Protein AF-A0A5C4MH52-F1 (afdb_monomer_lite)

pLDDT: mean 81.15, std 21.96, range [36.75, 98.75]

InterPro domains:
  IPR002321 Cytochrome c, class II [PF01322] (48-166)
  IPR002321 Cytochrome c, class II [PS51009] (46-168)
  IPR010980 Cytochrome c/b562 [SSF47175] (44-166)

Organism: NCBI:txid2585369

Foldseek 3Di:
DDDDDDDDDDDDDDDDDDDDDDDDDDDDDDPPPPPPDDPDCPDLLVLQVLLVVLVVLLVVLLVLLQVALVPDDPVSVVVNLVSLVSNLVSLVCNLVSDDPQNDPPSDPPHDDQWDPCCVVVVVVLVVLSVVLSVLSVLLSVQPGSVSNNVSSVVSVVSVQVNCVRTGNDRPCVVVPPDDDDDPDPPDDDDDDD

Radius of gyration: 27.9 Å; chains: 1; bounding box: 81×54×73 Å

Sequence (193 aa):
MPLRSAICKVILVLGLGSGAGLVAQELAPTISIAPKRTADPTGPEAYVDTRQSLMAAMQELGVRIDLEAQTADEATFVRLVEDAEVIAALMRSVPLLFPEGTGPHQLPGVTTHASPAIWEERDRFEVISANALAAAETLMLAPDRAALFARFEELETICTACHTEFLEYDPFEGMAGAGPLDEALFEFGGSAD

Structure (mmCIF, N/CA/C/O backbone):
data_AF-A0A5C4MH52-F1
#
_entry.id   AF-A0A5C4MH52-F1
#
loop_
_atom_site.group_PDB
_atom_site.id
_atom_site.type_symbol
_atom_site.label_atom_id
_atom_site.label_alt_id
_atom_site.label_comp_id
_atom_site.label_asym_id
_atom_site.label_entity_id
_atom_site.label_seq_id
_atom_site.pdbx_PDB_ins_code
_atom_site.Cartn_x
_atom_site.Cartn_y
_atom_site.Cartn_z
_atom_site.occupancy
_atom_site.B_iso_or_equiv
_atom_site.auth_seq_id
_atom_site.auth_comp_id
_atom_site.auth_asym_id
_atom_site.auth_atom_id
_atom_site.pdbx_PDB_model_num
ATOM 1 N N . MET A 1 1 ? 48.561 -20.319 -5.181 1.00 42.50 1 MET A N 1
ATOM 2 C CA . MET A 1 1 ? 49.294 -19.481 -4.204 1.00 42.50 1 MET A CA 1
ATOM 3 C C . MET A 1 1 ? 48.548 -19.541 -2.875 1.00 42.50 1 MET A C 1
ATOM 5 O O . MET A 1 1 ? 47.349 -19.295 -2.895 1.00 42.50 1 MET A O 1
ATOM 9 N N . PRO A 1 2 ? 49.185 -19.962 -1.768 1.00 54.38 2 PRO A N 1
ATOM 10 C CA . PRO A 1 2 ? 48.513 -20.179 -0.490 1.00 54.38 2 PRO A CA 1
ATOM 11 C C . PRO A 1 2 ? 48.490 -18.927 0.404 1.00 54.38 2 PRO A C 1
ATOM 13 O O . PRO A 1 2 ? 49.431 -18.142 0.387 1.00 54.38 2 PRO A O 1
ATOM 16 N N . LEU A 1 3 ? 47.413 -18.839 1.197 1.00 43.78 3 LEU A N 1
ATOM 17 C CA . LEU A 1 3 ? 47.268 -18.293 2.557 1.00 43.78 3 LEU A CA 1
ATOM 18 C C . LEU A 1 3 ? 48.076 -17.048 2.971 1.00 43.78 3 LEU A C 1
ATOM 20 O O . LEU A 1 3 ? 49.301 -17.098 3.026 1.00 43.78 3 LEU A O 1
ATOM 24 N N . ARG A 1 4 ? 47.377 -16.064 3.563 1.00 49.38 4 ARG A N 1
ATOM 25 C CA . ARG A 1 4 ? 47.680 -15.599 4.935 1.00 49.38 4 ARG A CA 1
ATOM 26 C C . ARG A 1 4 ? 46.573 -14.726 5.535 1.00 49.38 4 ARG A C 1
ATOM 28 O O . ARG A 1 4 ? 46.327 -13.605 5.115 1.00 49.38 4 ARG A O 1
ATOM 35 N N . SER A 1 5 ? 45.954 -15.312 6.556 1.00 50.12 5 SER A N 1
ATOM 36 C CA . SER A 1 5 ? 45.146 -14.696 7.606 1.00 50.12 5 SER A CA 1
ATOM 37 C C . SER A 1 5 ? 45.977 -13.688 8.411 1.00 50.12 5 SER A C 1
ATOM 39 O O . SER A 1 5 ? 47.137 -13.966 8.722 1.00 50.12 5 SER A O 1
ATOM 41 N N . ALA A 1 6 ? 45.388 -12.546 8.771 1.00 56.78 6 ALA A N 1
ATOM 42 C CA . ALA A 1 6 ? 45.966 -11.593 9.713 1.00 56.78 6 ALA A CA 1
ATOM 43 C C . ALA A 1 6 ? 44.917 -11.202 10.763 1.00 56.78 6 ALA A C 1
ATOM 45 O O . ALA A 1 6 ? 44.051 -10.359 10.552 1.00 56.78 6 ALA A O 1
ATOM 46 N N . ILE A 1 7 ? 45.028 -11.874 11.905 1.00 53.66 7 ILE A N 1
ATOM 47 C CA . ILE A 1 7 ? 44.373 -11.587 13.178 1.00 53.66 7 ILE A CA 1
ATOM 48 C C . ILE A 1 7 ? 44.968 -10.282 13.724 1.00 53.66 7 ILE A C 1
ATOM 50 O O . ILE A 1 7 ? 46.165 -10.234 14.016 1.00 53.66 7 ILE A O 1
ATOM 54 N N . CYS A 1 8 ? 44.155 -9.235 13.880 1.00 47.97 8 CYS A N 1
ATOM 55 C CA . CYS A 1 8 ? 44.574 -8.003 14.547 1.00 47.97 8 CYS A CA 1
ATOM 56 C C . CYS A 1 8 ? 44.130 -8.030 16.016 1.00 47.97 8 CYS A C 1
ATOM 58 O O . CYS A 1 8 ? 42.962 -8.248 16.334 1.00 47.97 8 CYS A O 1
ATOM 60 N N . LYS A 1 9 ? 45.116 -7.888 16.901 1.00 53.09 9 LYS A N 1
ATOM 61 C CA . LYS A 1 9 ? 45.031 -8.057 18.352 1.00 53.09 9 LYS A CA 1
ATOM 62 C C . LYS A 1 9 ? 44.291 -6.894 19.013 1.00 53.09 9 LYS A C 1
ATOM 64 O O . LYS A 1 9 ? 44.623 -5.735 18.793 1.00 53.09 9 LYS A O 1
ATOM 69 N N . VAL A 1 10 ? 43.371 -7.245 19.906 1.00 47.38 10 VAL A N 1
ATOM 70 C CA . VAL A 1 10 ? 42.794 -6.369 20.931 1.00 47.38 10 VAL A CA 1
ATOM 71 C C . VAL A 1 10 ? 43.898 -5.983 21.920 1.00 47.38 10 VAL A C 1
ATOM 73 O O . VAL A 1 10 ? 44.517 -6.857 22.527 1.00 47.38 10 VAL A O 1
ATOM 76 N N . ILE A 1 11 ? 44.151 -4.683 22.080 1.00 59.22 11 ILE A N 1
ATOM 77 C CA . ILE A 1 11 ? 45.011 -4.139 23.136 1.00 59.22 11 ILE A CA 1
ATOM 78 C C . ILE A 1 11 ? 44.098 -3.520 24.196 1.00 59.22 11 ILE A C 1
ATOM 80 O O . ILE A 1 11 ? 43.483 -2.480 23.978 1.00 59.22 11 ILE A O 1
ATOM 84 N N . LEU A 1 12 ? 44.016 -4.194 25.341 1.00 46.94 12 LEU A N 1
ATOM 85 C CA . LEU A 1 12 ? 43.402 -3.714 26.574 1.00 46.94 12 LEU A CA 1
ATOM 86 C C . LEU A 1 12 ? 44.464 -2.923 27.358 1.00 46.94 12 LEU A C 1
ATOM 88 O O . LEU A 1 12 ? 45.461 -3.503 27.787 1.00 46.94 12 LEU A O 1
ATOM 92 N N . VAL A 1 13 ? 44.261 -1.618 27.553 1.00 57.47 13 VAL A N 1
ATOM 93 C CA . VAL A 1 13 ? 45.082 -0.792 28.455 1.00 57.47 13 VAL A CA 1
ATOM 94 C C . VAL A 1 13 ? 44.292 -0.554 29.739 1.00 57.47 13 VAL A C 1
ATOM 96 O O . VAL A 1 13 ? 43.302 0.170 29.745 1.00 57.47 13 VAL A O 1
ATOM 99 N N . LEU A 1 14 ? 44.738 -1.182 30.828 1.00 53.69 14 LEU A N 1
ATOM 100 C CA . LEU A 1 14 ? 44.289 -0.903 32.191 1.00 53.69 14 LEU A CA 1
ATOM 101 C C . LEU A 1 14 ? 45.143 0.235 32.763 1.00 53.69 14 LEU A C 1
ATOM 103 O O . LEU A 1 14 ? 46.335 0.055 33.004 1.00 53.69 14 LEU A O 1
ATOM 107 N N . GLY A 1 15 ? 44.534 1.401 32.978 1.00 47.66 15 GLY A N 1
ATOM 108 C CA . GLY A 1 15 ? 45.130 2.517 33.711 1.00 47.66 15 GLY A CA 1
ATOM 109 C C . GLY A 1 15 ? 44.557 2.603 35.123 1.00 47.66 15 GLY A C 1
ATOM 110 O O . GLY A 1 15 ? 43.389 2.942 35.290 1.00 47.66 15 GLY A O 1
ATOM 111 N N . LEU A 1 16 ? 45.382 2.305 36.132 1.00 55.75 16 LEU A N 1
ATOM 112 C CA . LEU A 1 16 ? 45.127 2.648 37.532 1.00 55.75 16 LEU A CA 1
ATOM 113 C C . LEU A 1 16 ? 45.555 4.102 37.774 1.00 55.75 16 LEU A C 1
ATOM 115 O O . LEU A 1 16 ? 46.710 4.450 37.538 1.00 55.75 16 LEU A O 1
ATOM 119 N N . GLY A 1 17 ? 44.648 4.924 38.298 1.00 47.97 17 GLY A N 1
ATOM 120 C CA . GLY A 1 17 ? 44.936 6.285 38.745 1.00 47.97 17 GLY A CA 1
ATOM 121 C C . GLY A 1 17 ? 44.207 6.592 40.048 1.00 47.97 17 GLY A C 1
ATOM 122 O O . GLY A 1 17 ? 43.010 6.858 40.044 1.00 47.97 17 GLY A O 1
ATOM 123 N N . SER A 1 18 ? 44.944 6.539 41.159 1.00 57.06 18 SER A N 1
ATOM 124 C CA . SER A 1 18 ? 44.522 7.009 42.480 1.00 57.06 18 SER A CA 1
ATOM 125 C C . SER A 1 18 ? 44.500 8.536 42.522 1.00 57.06 18 SER A C 1
ATOM 127 O O . SER A 1 18 ? 45.524 9.173 42.287 1.00 57.06 18 SER A O 1
ATOM 129 N N . GLY A 1 19 ? 43.364 9.120 42.898 1.00 55.41 19 GLY A N 1
ATOM 130 C CA . GLY A 1 19 ? 43.233 10.547 43.183 1.00 55.41 19 GLY A CA 1
ATOM 131 C C . GLY A 1 19 ? 42.180 10.778 44.258 1.00 55.41 19 GLY A C 1
ATOM 132 O O . GLY A 1 19 ? 40.986 10.708 43.987 1.00 55.41 19 GLY A O 1
ATOM 133 N N . ALA A 1 20 ? 42.628 11.025 45.489 1.00 53.44 20 ALA A N 1
ATOM 134 C CA . ALA A 1 20 ? 41.785 11.478 46.585 1.00 53.44 20 ALA A CA 1
ATOM 135 C C . ALA A 1 20 ? 41.570 12.993 46.456 1.00 53.44 20 ALA A C 1
ATOM 137 O O . ALA A 1 20 ? 42.514 13.769 46.588 1.00 53.44 20 ALA A O 1
ATOM 138 N N . GLY A 1 21 ? 40.328 13.404 46.211 1.00 48.84 21 GLY A N 1
ATOM 139 C CA . GLY A 1 21 ? 39.888 14.793 46.287 1.00 48.84 21 GLY A CA 1
ATOM 140 C C . GLY A 1 21 ? 38.530 14.844 46.972 1.00 48.84 21 GLY A C 1
ATOM 141 O O . GLY A 1 21 ? 37.532 14.430 46.390 1.00 48.84 21 GLY A O 1
ATOM 142 N N . LEU A 1 22 ? 38.497 15.314 48.222 1.00 50.59 22 LEU A N 1
ATOM 143 C CA . LEU A 1 22 ? 37.255 15.691 48.892 1.00 50.59 22 LEU A CA 1
ATOM 144 C C . LEU A 1 22 ? 36.724 16.957 48.216 1.00 50.59 22 LEU A C 1
ATOM 146 O O . LEU A 1 22 ? 37.328 18.021 48.340 1.00 50.59 22 LEU A O 1
ATOM 150 N N . VAL A 1 23 ? 35.585 16.843 47.539 1.00 60.72 23 VAL A N 1
ATOM 151 C CA . VAL A 1 23 ? 34.790 17.990 47.096 1.00 60.72 23 VAL A CA 1
ATOM 152 C C . VAL A 1 23 ? 33.501 17.973 47.906 1.00 60.72 23 VAL A C 1
ATOM 154 O O . VAL A 1 23 ? 32.777 16.977 47.911 1.00 60.72 23 VAL A O 1
ATOM 157 N N . ALA A 1 24 ? 33.254 19.053 48.644 1.00 54.88 24 ALA A N 1
ATOM 158 C CA . ALA A 1 24 ? 32.011 19.266 49.367 1.00 54.88 24 ALA A CA 1
ATOM 159 C C . ALA A 1 24 ? 30.851 19.330 48.362 1.00 54.88 24 ALA A C 1
ATOM 161 O O . ALA A 1 24 ? 30.861 20.140 47.438 1.00 54.88 24 ALA A O 1
ATOM 162 N N . GLN A 1 25 ? 29.883 18.435 48.529 1.00 53.03 25 GLN A N 1
ATOM 163 C CA . GLN A 1 25 ? 28.707 18.326 47.679 1.00 53.03 25 GLN A CA 1
ATOM 164 C C . GLN A 1 25 ? 27.621 19.253 48.237 1.00 53.03 25 GLN A C 1
ATOM 166 O O . GLN A 1 25 ? 27.015 18.956 49.265 1.00 53.03 25 GLN A O 1
ATOM 171 N N . GLU A 1 26 ? 27.403 20.398 47.586 1.00 56.06 26 GLU A N 1
ATOM 172 C CA . GLU A 1 26 ? 26.180 21.177 47.781 1.00 56.06 26 GLU A CA 1
ATOM 173 C C . GLU A 1 26 ? 24.984 20.355 47.285 1.00 56.06 26 GLU A C 1
ATOM 175 O O . GLU A 1 26 ? 24.942 19.905 46.138 1.00 56.06 26 GLU A O 1
ATOM 180 N N . LEU A 1 27 ? 24.008 20.145 48.168 1.00 59.25 27 LEU A N 1
ATOM 181 C CA . LEU A 1 27 ? 22.739 19.496 47.857 1.00 59.25 27 LEU A CA 1
ATOM 182 C C . LEU A 1 27 ? 21.867 20.468 47.052 1.00 59.25 27 LEU A C 1
ATOM 184 O O . LEU A 1 27 ? 21.060 21.209 47.613 1.00 59.25 27 LEU A O 1
ATOM 188 N N . ALA A 1 28 ? 22.035 20.473 45.731 1.00 61.66 28 ALA A N 1
ATOM 189 C CA . ALA A 1 28 ? 21.077 21.111 44.839 1.00 61.66 28 ALA A CA 1
ATOM 190 C C . ALA A 1 28 ? 19.716 20.383 44.927 1.00 61.66 28 ALA A C 1
ATOM 192 O O . ALA A 1 28 ? 19.687 19.151 45.020 1.00 61.66 28 ALA A O 1
ATOM 193 N N . PRO A 1 29 ? 18.581 21.104 44.889 1.00 57.84 29 PRO A N 1
ATOM 194 C CA . PRO A 1 29 ? 17.264 20.484 44.866 1.00 57.84 29 PRO A CA 1
ATOM 195 C C . PRO A 1 29 ? 17.101 19.658 43.588 1.00 57.84 29 PRO A C 1
ATOM 197 O O . PRO A 1 29 ? 17.241 20.167 42.475 1.00 57.84 29 PRO A O 1
ATOM 200 N N . THR A 1 30 ? 16.786 18.374 43.746 1.00 61.25 30 THR A N 1
ATOM 201 C CA . THR A 1 30 ? 16.479 17.474 42.635 1.00 61.25 30 THR A CA 1
ATOM 202 C C . THR A 1 30 ? 15.188 17.936 41.963 1.00 61.25 30 THR A C 1
ATOM 204 O O . THR A 1 30 ? 14.087 17.631 42.421 1.00 61.25 30 THR A O 1
ATOM 207 N N . ILE A 1 31 ? 15.308 18.677 40.862 1.00 61.81 31 ILE A N 1
ATOM 208 C CA . ILE A 1 31 ? 14.202 18.865 39.925 1.00 61.81 31 ILE A CA 1
ATOM 209 C C . ILE A 1 31 ? 13.910 17.484 39.338 1.00 61.81 31 ILE A C 1
ATOM 211 O O . ILE A 1 31 ? 14.687 16.947 38.549 1.00 61.81 31 ILE A O 1
ATOM 215 N N . SER A 1 32 ? 12.801 16.884 39.768 1.00 59.72 32 SER A N 1
ATOM 216 C CA . SER A 1 32 ? 12.275 15.659 39.179 1.00 59.72 32 SER A CA 1
ATOM 217 C C . SER A 1 32 ? 11.731 15.992 37.793 1.00 59.72 32 SER A C 1
ATOM 219 O O . SER A 1 32 ? 10.564 16.334 37.618 1.00 59.72 32 SER A O 1
ATOM 221 N N . ILE A 1 33 ? 12.603 15.918 36.792 1.00 58.44 33 ILE A N 1
ATOM 222 C CA . ILE A 1 33 ? 12.194 15.793 35.398 1.00 58.44 33 ILE A CA 1
ATOM 223 C C . ILE A 1 33 ? 11.761 14.336 35.239 1.00 58.44 33 ILE A C 1
ATOM 225 O O . ILE A 1 33 ? 12.523 13.491 34.775 1.00 58.44 33 ILE A O 1
ATOM 229 N N . ALA A 1 34 ? 10.561 14.008 35.720 1.00 55.50 34 ALA A N 1
ATOM 230 C CA . ALA A 1 34 ? 9.950 12.738 35.370 1.00 55.50 34 ALA A CA 1
ATOM 231 C C . ALA A 1 34 ? 9.847 12.709 33.834 1.00 55.50 34 ALA A C 1
ATOM 233 O O . ALA A 1 34 ? 9.268 13.639 33.260 1.00 55.50 34 ALA A O 1
ATOM 234 N N . PRO A 1 35 ? 10.430 11.713 33.146 1.00 50.16 35 PRO A N 1
ATOM 235 C CA . PRO A 1 35 ? 10.269 11.608 31.707 1.00 50.16 35 PRO A CA 1
ATOM 236 C C . PRO A 1 35 ? 8.771 11.544 31.409 1.00 50.16 35 PRO A C 1
ATOM 238 O O . PRO A 1 35 ? 8.039 10.757 32.017 1.00 50.16 35 PRO A O 1
ATOM 241 N N . LYS A 1 36 ? 8.305 12.409 30.501 1.00 52.81 36 LYS A N 1
ATOM 242 C CA . LYS A 1 36 ? 6.954 12.329 29.945 1.00 52.81 36 LYS A CA 1
ATOM 243 C C . LYS A 1 36 ? 6.805 10.902 29.423 1.00 52.81 36 LYS A C 1
ATOM 245 O O . LYS A 1 36 ? 7.549 10.507 28.533 1.00 52.81 36 LYS A O 1
ATOM 250 N N . ARG A 1 37 ? 5.931 10.121 30.059 1.00 56.12 37 ARG A N 1
ATOM 251 C CA . ARG A 1 37 ? 5.694 8.708 29.754 1.00 56.12 37 ARG A CA 1
ATOM 252 C C . ARG A 1 37 ? 5.366 8.611 28.257 1.00 56.12 37 ARG A C 1
ATOM 254 O O . ARG A 1 37 ? 4.282 9.019 27.853 1.00 56.12 37 ARG A O 1
ATOM 261 N N . THR A 1 38 ? 6.315 8.172 27.431 1.00 47.19 38 THR A N 1
ATOM 262 C CA . THR A 1 38 ? 6.030 7.750 26.057 1.00 47.19 38 THR A CA 1
ATOM 263 C C . THR A 1 38 ? 5.140 6.524 26.188 1.00 47.19 38 THR A C 1
ATOM 265 O O . THR A 1 38 ? 5.467 5.635 26.978 1.00 47.19 38 THR A O 1
ATOM 268 N N . ALA A 1 39 ? 3.983 6.522 25.526 1.00 53.84 39 ALA A N 1
ATOM 269 C CA . ALA A 1 39 ? 3.093 5.370 25.525 1.00 53.84 39 ALA A CA 1
ATOM 270 C C . ALA A 1 39 ? 3.890 4.103 25.178 1.00 53.84 39 ALA A C 1
ATOM 272 O O . ALA A 1 39 ? 4.836 4.150 24.390 1.00 53.84 39 ALA A O 1
ATOM 273 N N . ASP A 1 40 ? 3.544 3.000 25.831 1.00 47.38 40 ASP A N 1
ATOM 274 C CA . ASP A 1 40 ? 4.044 1.684 25.464 1.00 47.38 40 ASP A CA 1
ATOM 275 C C . ASP A 1 40 ? 3.687 1.452 23.982 1.00 47.38 40 ASP A C 1
ATOM 277 O O . ASP A 1 40 ? 2.502 1.531 23.647 1.00 47.38 40 ASP A O 1
ATOM 281 N N . PRO A 1 41 ? 4.658 1.205 23.081 1.00 58.06 41 PRO A N 1
ATOM 282 C CA . PRO A 1 41 ? 4.399 1.008 21.652 1.00 58.06 41 PRO A CA 1
ATOM 283 C C . PRO A 1 41 ? 3.587 -0.267 21.346 1.00 58.06 41 PRO A C 1
ATOM 285 O O . PRO A 1 41 ? 3.478 -0.662 20.191 1.00 58.06 41 PRO A O 1
ATOM 288 N N . THR A 1 42 ? 3.041 -0.936 22.365 1.00 68.19 42 THR A N 1
ATOM 289 C CA . THR A 1 42 ? 2.249 -2.168 22.264 1.00 68.19 42 THR A CA 1
ATOM 290 C C . THR A 1 42 ? 0.738 -1.968 22.474 1.00 68.19 42 THR A C 1
ATOM 292 O O . THR A 1 42 ? -0.011 -2.944 22.439 1.00 68.19 42 THR A O 1
ATOM 295 N N . GLY A 1 43 ? 0.268 -0.729 22.680 1.00 84.12 43 GLY A N 1
ATOM 296 C CA . GLY A 1 43 ? -1.162 -0.405 22.812 1.00 84.12 43 GLY A CA 1
ATOM 297 C C . GLY A 1 43 ? -1.952 -0.476 21.491 1.00 84.12 43 GLY A C 1
ATOM 298 O O . GLY A 1 43 ? -1.352 -0.461 20.414 1.00 84.12 43 GLY A O 1
ATOM 299 N N . PRO A 1 44 ? -3.299 -0.536 21.533 1.00 89.81 44 PRO A N 1
ATOM 300 C CA . PRO A 1 44 ? -4.147 -0.542 20.333 1.00 89.81 44 PRO A CA 1
ATOM 301 C C . PRO A 1 44 ? -3.936 0.685 19.426 1.00 89.81 44 PRO A C 1
ATOM 303 O O . PRO A 1 44 ? -4.113 0.594 18.213 1.00 89.81 44 PRO A O 1
ATOM 306 N N . GLU A 1 45 ? -3.490 1.809 19.988 1.00 91.94 45 GLU A N 1
ATOM 307 C CA . GLU A 1 45 ? -3.115 3.022 19.260 1.00 91.94 45 GLU A CA 1
ATOM 308 C C . GLU A 1 45 ? -1.950 2.776 18.288 1.00 91.94 45 GLU A C 1
ATOM 310 O O . GLU A 1 45 ? -1.956 3.290 17.170 1.00 91.94 45 GLU A O 1
ATOM 315 N N . ALA A 1 46 ? -1.001 1.909 18.658 1.00 93.50 46 ALA A N 1
ATOM 316 C CA . ALA A 1 46 ? 0.154 1.591 17.823 1.00 93.50 46 ALA A CA 1
ATOM 317 C C . ALA A 1 46 ? -0.244 0.911 16.504 1.00 93.50 46 ALA A C 1
ATOM 319 O O . ALA A 1 46 ? 0.437 1.098 15.497 1.00 93.50 46 ALA A O 1
ATOM 320 N N . TYR A 1 47 ? -1.354 0.164 16.466 1.00 95.50 47 TYR A N 1
ATOM 321 C CA . TYR A 1 47 ? -1.869 -0.402 15.214 1.00 95.50 47 TYR A CA 1
ATOM 322 C C . TYR A 1 47 ? -2.373 0.682 14.262 1.00 95.50 47 TYR A C 1
ATOM 324 O O . TYR A 1 47 ? -2.139 0.582 13.057 1.00 95.50 47 TYR A O 1
ATOM 332 N N . VAL A 1 48 ? -3.026 1.723 14.791 1.00 95.69 48 VAL A N 1
ATOM 333 C CA . VAL A 1 48 ? -3.525 2.848 13.987 1.00 95.69 48 VAL A CA 1
ATOM 334 C C . VAL A 1 48 ? -2.355 3.639 13.403 1.00 95.69 48 VAL A C 1
ATOM 336 O O . VAL A 1 48 ? -2.310 3.850 12.189 1.00 95.69 48 VAL A O 1
ATOM 339 N N . ASP A 1 49 ? -1.372 3.981 14.235 1.00 94.62 49 ASP A N 1
ATOM 340 C CA . ASP A 1 49 ? -0.165 4.692 13.800 1.00 94.62 49 ASP A CA 1
ATOM 341 C C . ASP A 1 49 ? 0.632 3.870 12.772 1.00 94.62 49 ASP A C 1
ATOM 343 O O . ASP A 1 49 ? 1.092 4.393 11.751 1.00 94.62 49 ASP A O 1
ATOM 347 N N . THR A 1 50 ? 0.762 2.558 13.010 1.00 96.06 50 THR A N 1
ATOM 348 C CA . THR A 1 50 ? 1.490 1.650 12.113 1.00 96.06 50 THR A CA 1
ATOM 349 C C . THR A 1 50 ? 0.801 1.542 10.759 1.00 96.06 50 THR A C 1
ATOM 351 O O . THR A 1 50 ? 1.478 1.685 9.743 1.00 96.06 50 THR A O 1
ATOM 354 N N . ARG A 1 51 ? -0.525 1.336 10.697 1.00 96.44 51 ARG A N 1
ATOM 355 C CA . ARG A 1 51 ? -1.215 1.241 9.396 1.00 96.44 51 ARG A CA 1
ATOM 356 C C . ARG A 1 51 ? -1.171 2.544 8.620 1.00 96.44 51 ARG A C 1
ATOM 358 O O . ARG A 1 51 ? -0.965 2.500 7.416 1.00 96.44 51 ARG A O 1
ATOM 365 N N . GLN A 1 52 ? -1.311 3.691 9.283 1.00 95.94 52 GLN A N 1
ATOM 366 C CA . GLN A 1 52 ? -1.236 4.989 8.610 1.00 95.94 52 GLN A CA 1
ATOM 367 C C . GLN A 1 52 ? 0.161 5.237 8.038 1.00 95.94 52 GLN A C 1
ATOM 369 O O . GLN A 1 52 ? 0.287 5.613 6.877 1.00 95.94 52 GLN A O 1
ATOM 374 N N . SER A 1 53 ? 1.207 4.951 8.818 1.00 96.62 53 SER A N 1
ATOM 375 C CA . SER A 1 53 ? 2.595 5.090 8.362 1.00 96.62 53 SER A CA 1
ATOM 376 C C . SER A 1 53 ? 2.917 4.128 7.218 1.00 96.62 53 SER A C 1
ATOM 378 O O . SER A 1 53 ? 3.567 4.510 6.249 1.00 96.62 53 SER A O 1
ATOM 380 N N . LEU A 1 54 ? 2.438 2.884 7.312 1.00 97.38 54 LEU A N 1
ATOM 381 C CA . LEU A 1 54 ? 2.622 1.869 6.281 1.00 97.38 54 LEU A CA 1
ATOM 382 C C . LEU A 1 54 ? 1.929 2.274 4.974 1.00 97.38 54 LEU A C 1
ATOM 384 O O . LEU A 1 54 ? 2.555 2.219 3.919 1.00 97.38 54 LEU A O 1
ATOM 388 N N . MET A 1 55 ? 0.669 2.714 5.039 1.00 96.06 55 MET A N 1
ATOM 389 C CA . MET A 1 55 ? -0.078 3.169 3.862 1.00 96.06 55 MET A CA 1
ATOM 390 C C . MET A 1 55 ? 0.558 4.413 3.233 1.00 96.06 55 MET A C 1
ATOM 392 O O . MET A 1 55 ? 0.690 4.473 2.015 1.00 96.06 55 MET A O 1
ATOM 396 N N . ALA A 1 56 ? 1.029 5.365 4.045 1.00 96.00 56 ALA A N 1
ATOM 397 C CA . ALA A 1 56 ? 1.750 6.537 3.551 1.00 96.00 56 ALA A CA 1
ATOM 398 C C . ALA A 1 56 ? 3.055 6.153 2.831 1.00 96.00 56 ALA A C 1
ATOM 400 O O . ALA A 1 56 ? 3.327 6.656 1.744 1.00 96.00 56 ALA A O 1
ATOM 401 N N . ALA A 1 57 ? 3.828 5.213 3.382 1.00 97.38 57 ALA A N 1
ATOM 402 C CA . ALA A 1 57 ? 5.037 4.721 2.729 1.00 97.38 57 ALA A CA 1
ATOM 403 C C . ALA A 1 57 ? 4.727 4.031 1.389 1.00 97.38 57 ALA A C 1
ATOM 405 O O . ALA A 1 57 ? 5.408 4.287 0.398 1.00 97.38 57 ALA A O 1
ATOM 406 N N . MET A 1 58 ? 3.683 3.195 1.325 1.00 98.00 58 MET A N 1
ATOM 407 C CA . MET A 1 58 ? 3.262 2.577 0.059 1.00 98.00 58 MET A CA 1
ATOM 408 C C . MET A 1 58 ? 2.804 3.622 -0.967 1.00 98.00 58 MET A C 1
ATOM 410 O O . MET A 1 58 ? 3.142 3.486 -2.140 1.00 98.00 58 MET A O 1
ATOM 414 N N . GLN A 1 59 ? 2.109 4.682 -0.537 1.00 96.00 59 GLN A N 1
ATOM 415 C CA . GLN A 1 59 ? 1.723 5.795 -1.409 1.00 96.00 59 GLN A CA 1
ATOM 416 C C . GLN A 1 59 ? 2.950 6.490 -2.013 1.00 96.00 59 GLN A C 1
ATOM 418 O O . GLN A 1 59 ? 2.995 6.713 -3.218 1.00 96.00 59 GLN A O 1
ATOM 423 N N . GLU A 1 60 ? 3.956 6.824 -1.201 1.00 97.06 60 GLU A N 1
ATOM 424 C CA . GLU A 1 60 ? 5.173 7.497 -1.678 1.00 97.06 60 GLU A CA 1
ATOM 425 C C . GLU A 1 60 ? 5.938 6.661 -2.715 1.00 97.06 60 GLU A C 1
ATOM 427 O O . GLU A 1 60 ? 6.437 7.199 -3.706 1.00 97.06 60 GLU A O 1
ATOM 432 N N . LEU A 1 61 ? 6.012 5.345 -2.500 1.00 98.38 61 LEU A N 1
ATOM 433 C CA . LEU A 1 61 ? 6.628 4.404 -3.437 1.00 98.38 61 LEU A CA 1
ATOM 434 C C . LEU A 1 61 ? 5.800 4.287 -4.724 1.00 98.38 61 LEU A C 1
ATOM 436 O O . LEU A 1 61 ? 6.351 4.378 -5.819 1.00 98.38 61 LEU A O 1
ATOM 440 N N . GLY A 1 62 ? 4.478 4.153 -4.597 1.00 97.56 62 GLY A N 1
ATOM 441 C CA . GLY A 1 62 ? 3.563 4.050 -5.731 1.00 97.56 62 GLY A CA 1
ATOM 442 C C . GLY A 1 62 ? 3.589 5.286 -6.629 1.00 97.56 62 GLY A C 1
ATOM 443 O O . GLY A 1 62 ? 3.750 5.155 -7.836 1.00 97.56 62 GLY A O 1
ATOM 444 N N . VAL A 1 63 ? 3.561 6.489 -6.044 1.00 97.19 63 VAL A N 1
ATOM 445 C CA . VAL A 1 63 ? 3.688 7.759 -6.788 1.00 97.19 63 VAL A CA 1
ATOM 446 C C . VAL A 1 63 ? 4.975 7.800 -7.610 1.00 97.19 63 VAL A C 1
ATOM 448 O O . VAL A 1 63 ? 4.989 8.321 -8.723 1.00 97.19 63 VAL A O 1
ATOM 451 N N . ARG A 1 64 ? 6.075 7.248 -7.091 1.00 97.88 64 ARG A N 1
ATOM 452 C CA . ARG A 1 64 ? 7.327 7.204 -7.846 1.00 97.88 64 ARG A CA 1
ATOM 453 C C . ARG A 1 64 ? 7.245 6.254 -9.035 1.00 97.88 64 ARG A C 1
ATOM 455 O O . ARG A 1 64 ? 7.715 6.607 -10.114 1.00 97.88 64 ARG A O 1
ATOM 462 N N . ILE A 1 65 ? 6.654 5.075 -8.845 1.00 98.31 65 ILE A N 1
ATOM 463 C CA . ILE A 1 65 ? 6.443 4.107 -9.928 1.00 98.31 65 ILE A CA 1
ATOM 464 C C . ILE A 1 65 ? 5.568 4.730 -11.018 1.00 98.31 65 ILE A C 1
ATOM 466 O O . ILE A 1 65 ? 5.971 4.712 -12.179 1.00 98.31 65 ILE A O 1
ATOM 470 N N . ASP A 1 66 ? 4.446 5.343 -10.644 1.00 97.31 66 ASP A N 1
ATOM 471 C CA . ASP A 1 66 ? 3.518 6.001 -11.568 1.00 97.31 66 ASP A CA 1
ATOM 472 C C . ASP A 1 66 ? 4.207 7.068 -12.438 1.00 97.31 66 ASP A C 1
ATOM 474 O O . ASP A 1 66 ? 4.179 7.019 -13.670 1.00 97.31 66 ASP A O 1
ATOM 478 N N . LEU A 1 67 ? 4.921 7.997 -11.795 1.00 96.94 67 LEU A N 1
ATOM 479 C CA . LEU A 1 67 ? 5.543 9.132 -12.477 1.00 96.94 67 LEU A CA 1
ATOM 480 C C . LEU A 1 67 ? 6.760 8.745 -13.329 1.00 96.94 67 LEU A C 1
ATOM 482 O O . LEU A 1 67 ? 7.034 9.388 -14.347 1.00 96.94 67 LEU A O 1
ATOM 486 N N . GLU A 1 68 ? 7.536 7.743 -12.908 1.00 98.00 68 GLU A N 1
ATOM 487 C CA . GLU A 1 68 ? 8.854 7.471 -13.493 1.00 98.00 68 GLU A CA 1
ATOM 488 C C . GLU A 1 68 ? 8.882 6.242 -14.413 1.00 98.00 68 GLU A C 1
ATOM 490 O O . GLU A 1 68 ? 9.685 6.223 -15.351 1.00 98.00 68 GLU A O 1
ATOM 495 N N . ALA A 1 69 ? 8.025 5.230 -14.213 1.00 97.25 69 ALA A N 1
ATOM 496 C CA . ALA A 1 69 ? 8.175 3.924 -14.869 1.00 97.25 69 ALA A CA 1
ATOM 497 C C . ALA A 1 69 ? 8.249 4.015 -16.398 1.00 97.25 69 ALA A C 1
ATOM 499 O O . ALA A 1 69 ? 9.125 3.400 -17.006 1.00 97.25 69 ALA A O 1
ATOM 500 N N . GLN A 1 70 ? 7.399 4.829 -17.030 1.00 95.69 70 GLN A N 1
ATOM 501 C CA . GLN A 1 70 ? 7.340 4.937 -18.494 1.00 95.69 70 GLN A CA 1
ATOM 502 C C . GLN A 1 70 ? 8.599 5.559 -19.121 1.00 95.69 70 GLN A C 1
ATOM 504 O O . GLN A 1 70 ? 8.920 5.280 -20.279 1.00 95.69 70 GLN A O 1
ATOM 509 N N . THR A 1 71 ? 9.324 6.392 -18.369 1.00 97.25 71 THR A N 1
ATOM 510 C CA . THR A 1 71 ? 10.478 7.163 -18.870 1.00 97.25 71 THR A CA 1
ATOM 511 C C . THR A 1 71 ? 11.809 6.734 -18.261 1.00 97.25 71 THR A C 1
ATOM 513 O O . THR A 1 71 ? 12.855 7.242 -18.666 1.00 97.25 71 THR A O 1
ATOM 516 N N . ALA A 1 72 ? 11.780 5.782 -17.325 1.00 97.12 72 ALA A N 1
ATOM 517 C CA . ALA A 1 72 ? 12.937 5.321 -16.581 1.00 97.12 72 ALA A CA 1
ATOM 518 C C . ALA A 1 72 ? 14.107 4.913 -17.496 1.00 97.12 72 ALA A C 1
ATOM 520 O O . ALA A 1 72 ? 13.945 4.220 -18.502 1.00 97.12 72 ALA A O 1
ATOM 521 N N . ASP A 1 73 ? 15.325 5.294 -17.128 1.00 98.12 73 ASP A N 1
ATOM 522 C CA . ASP A 1 73 ? 16.518 4.619 -17.631 1.00 98.12 73 ASP A CA 1
ATOM 523 C C . ASP A 1 73 ? 16.720 3.275 -16.905 1.00 98.12 73 ASP A C 1
ATOM 525 O O . ASP A 1 73 ? 15.922 2.890 -16.052 1.00 98.12 73 ASP A O 1
ATOM 529 N N . GLU A 1 74 ? 17.770 2.530 -17.255 1.00 97.31 74 GLU A N 1
ATOM 530 C CA . GLU A 1 74 ? 18.037 1.215 -16.650 1.00 97.31 74 GLU A CA 1
ATOM 531 C C . GLU A 1 74 ? 18.222 1.304 -15.126 1.00 97.31 74 GLU A C 1
ATOM 533 O O . GLU A 1 74 ? 17.656 0.517 -14.372 1.00 97.31 74 GLU A O 1
ATOM 538 N N . ALA A 1 75 ? 18.986 2.295 -14.657 1.00 98.12 75 ALA A N 1
ATOM 539 C CA . ALA A 1 75 ? 19.253 2.470 -13.232 1.00 98.12 75 ALA A CA 1
ATOM 540 C C . ALA A 1 75 ? 17.983 2.852 -12.455 1.00 98.12 75 ALA A C 1
ATOM 542 O O . ALA A 1 75 ? 17.777 2.397 -11.331 1.00 98.12 75 ALA A O 1
ATOM 543 N N . THR A 1 76 ? 17.121 3.676 -13.052 1.00 98.31 76 THR A N 1
ATOM 544 C CA . THR A 1 76 ? 15.824 4.035 -12.479 1.00 98.31 76 THR A CA 1
ATOM 545 C C . THR A 1 76 ? 14.876 2.853 -12.476 1.00 98.31 76 THR A C 1
ATOM 547 O O . THR A 1 76 ? 14.248 2.610 -11.455 1.00 98.31 76 THR A O 1
ATOM 550 N N . PHE A 1 77 ? 14.827 2.065 -13.549 1.00 98.38 77 PHE A N 1
ATOM 551 C CA . PHE A 1 77 ? 13.997 0.865 -13.600 1.00 98.38 77 PHE A CA 1
ATOM 552 C C . PHE A 1 77 ? 14.337 -0.116 -12.470 1.00 98.38 77 PHE A C 1
ATOM 554 O O . PHE A 1 77 ? 13.430 -0.547 -11.764 1.00 98.38 77 PHE A O 1
ATOM 561 N N . VAL A 1 78 ? 15.626 -0.390 -12.226 1.00 98.44 78 VAL A N 1
ATOM 562 C CA . VAL A 1 78 ? 16.055 -1.248 -11.105 1.00 98.44 78 VAL A CA 1
ATOM 563 C C . VAL A 1 78 ? 15.554 -0.706 -9.762 1.00 98.44 78 VAL A C 1
ATOM 565 O O . VAL A 1 78 ? 14.969 -1.459 -8.990 1.00 98.44 78 VAL A O 1
ATOM 568 N N . ARG A 1 79 ? 15.702 0.601 -9.506 1.00 98.62 79 ARG A N 1
ATOM 569 C CA . ARG A 1 79 ? 15.189 1.237 -8.278 1.00 98.62 79 ARG A CA 1
ATOM 570 C C . ARG A 1 79 ? 13.669 1.098 -8.141 1.00 98.62 79 ARG A C 1
ATOM 572 O O . ARG A 1 79 ? 13.183 0.839 -7.051 1.00 98.62 79 ARG A O 1
ATOM 579 N N . LEU A 1 80 ? 12.912 1.278 -9.222 1.00 98.75 80 LEU A N 1
ATOM 580 C CA . LEU A 1 80 ? 11.451 1.165 -9.170 1.00 98.75 80 LEU A CA 1
ATOM 581 C C . LEU A 1 80 ? 10.990 -0.280 -8.920 1.00 98.75 80 LEU A C 1
ATOM 583 O O . LEU A 1 80 ? 9.959 -0.494 -8.287 1.00 98.75 80 LEU A O 1
ATOM 587 N N . VAL A 1 81 ? 11.758 -1.275 -9.374 1.00 98.69 81 VAL A N 1
ATOM 588 C CA . VAL A 1 81 ? 11.527 -2.682 -9.011 1.00 98.69 81 VAL A CA 1
ATOM 589 C C . VAL A 1 81 ? 11.803 -2.910 -7.520 1.00 98.69 81 VAL A C 1
ATOM 591 O O . VAL A 1 81 ? 10.999 -3.562 -6.860 1.00 98.69 81 VAL A O 1
ATOM 594 N N . GLU A 1 82 ? 12.867 -2.328 -6.958 1.00 98.62 82 GLU A N 1
ATOM 595 C CA . GLU A 1 82 ? 13.121 -2.364 -5.505 1.00 98.62 82 GLU A CA 1
ATOM 596 C C . GLU A 1 82 ? 11.979 -1.693 -4.715 1.00 98.62 82 GLU A C 1
ATOM 598 O O . GLU A 1 82 ? 11.525 -2.228 -3.703 1.00 98.62 82 GLU A O 1
ATOM 603 N N . ASP A 1 83 ? 11.452 -0.562 -5.197 1.00 98.75 83 ASP A N 1
ATOM 604 C CA . ASP A 1 83 ? 10.288 0.101 -4.598 1.00 98.75 83 ASP A CA 1
ATOM 605 C C . ASP A 1 83 ? 9.048 -0.828 -4.625 1.00 98.75 83 ASP A C 1
ATOM 607 O O . ASP A 1 83 ? 8.341 -0.953 -3.620 1.00 98.75 83 ASP A O 1
ATOM 611 N N . ALA A 1 84 ? 8.821 -1.561 -5.723 1.00 98.75 84 ALA A N 1
ATOM 612 C CA . ALA A 1 84 ? 7.757 -2.566 -5.819 1.00 98.75 84 ALA A CA 1
ATOM 613 C C . ALA A 1 84 ? 7.941 -3.747 -4.846 1.00 98.75 84 ALA A C 1
ATOM 615 O O . ALA A 1 84 ? 6.963 -4.224 -4.263 1.00 98.75 84 ALA A O 1
ATOM 616 N N . GLU A 1 85 ? 9.176 -4.206 -4.619 1.00 98.75 85 GLU A N 1
ATOM 617 C CA . GLU A 1 85 ? 9.474 -5.232 -3.611 1.00 98.75 85 GLU A CA 1
ATOM 618 C C . GLU A 1 85 ? 9.111 -4.756 -2.197 1.00 98.75 85 GLU A C 1
ATOM 620 O O . GLU A 1 85 ? 8.544 -5.518 -1.403 1.00 98.75 85 GLU A O 1
ATOM 625 N N . VAL A 1 86 ? 9.395 -3.487 -1.884 1.00 98.69 86 VAL A N 1
ATOM 626 C CA . VAL A 1 86 ? 9.015 -2.883 -0.601 1.00 98.69 86 VAL A CA 1
ATOM 627 C C . VAL A 1 86 ? 7.494 -2.804 -0.472 1.00 98.69 86 VAL A C 1
ATOM 629 O O . VAL A 1 86 ? 6.968 -3.193 0.572 1.00 98.69 86 VAL A O 1
ATOM 632 N N . ILE A 1 87 ? 6.770 -2.395 -1.520 1.00 98.75 87 ILE A N 1
ATOM 633 C CA . ILE A 1 87 ? 5.296 -2.397 -1.521 1.00 98.75 87 ILE A CA 1
ATOM 634 C C . ILE A 1 87 ? 4.760 -3.804 -1.224 1.00 98.75 87 ILE A C 1
ATOM 636 O O . ILE A 1 87 ? 3.937 -3.964 -0.322 1.00 98.75 87 ILE A O 1
ATOM 640 N N . ALA A 1 88 ? 5.261 -4.841 -1.903 1.00 98.69 88 ALA A N 1
ATOM 641 C CA . ALA A 1 88 ? 4.837 -6.221 -1.659 1.00 98.69 88 ALA A CA 1
ATOM 642 C C . ALA A 1 88 ? 5.120 -6.673 -0.215 1.00 98.69 88 ALA A C 1
ATOM 644 O O . ALA A 1 88 ? 4.296 -7.347 0.409 1.00 98.69 88 ALA A O 1
ATOM 645 N N . ALA A 1 89 ? 6.264 -6.284 0.356 1.00 98.38 89 ALA A N 1
ATOM 646 C CA . ALA A 1 89 ? 6.598 -6.585 1.745 1.00 98.38 89 ALA A CA 1
ATOM 647 C C . ALA A 1 89 ? 5.649 -5.901 2.744 1.00 98.38 89 ALA A C 1
ATOM 649 O O . ALA A 1 89 ? 5.203 -6.544 3.699 1.00 98.38 89 ALA A O 1
ATOM 650 N N . LEU A 1 90 ? 5.315 -4.629 2.519 1.00 98.31 90 LEU A N 1
ATOM 651 C CA . LEU A 1 90 ? 4.385 -3.873 3.358 1.00 98.31 90 LEU A CA 1
ATOM 652 C C . LEU A 1 90 ? 2.952 -4.413 3.239 1.00 98.31 90 LEU A C 1
ATOM 654 O O . LEU A 1 90 ? 2.283 -4.595 4.259 1.00 98.31 90 LEU A O 1
ATOM 658 N N . MET A 1 91 ? 2.514 -4.771 2.028 1.00 98.19 91 MET A N 1
ATOM 659 C CA . MET A 1 91 ? 1.161 -5.264 1.758 1.00 98.19 91 MET A CA 1
ATOM 660 C C . MET A 1 91 ? 0.818 -6.533 2.556 1.00 98.19 91 MET A C 1
ATOM 662 O O . MET A 1 91 ? -0.309 -6.688 3.022 1.00 98.19 91 MET A O 1
ATOM 666 N N . ARG A 1 92 ? 1.805 -7.400 2.838 1.00 97.75 92 ARG A N 1
ATOM 667 C CA . ARG A 1 92 ? 1.622 -8.585 3.707 1.00 97.75 92 ARG A CA 1
ATOM 668 C C . ARG A 1 92 ? 1.143 -8.244 5.117 1.00 97.75 92 ARG A C 1
ATOM 670 O O . ARG A 1 92 ? 0.526 -9.081 5.770 1.00 97.75 92 ARG A O 1
ATOM 677 N N . SER A 1 93 ? 1.450 -7.043 5.601 1.00 97.06 93 SER A N 1
ATOM 678 C CA . SER A 1 93 ? 1.105 -6.618 6.958 1.00 97.06 93 SER A CA 1
ATOM 679 C C . SER A 1 93 ? -0.285 -5.993 7.044 1.00 97.06 93 SER A C 1
ATOM 681 O O . SER A 1 93 ? -0.864 -5.988 8.125 1.00 97.06 93 SER A O 1
ATOM 683 N N . VAL A 1 94 ? -0.841 -5.497 5.933 1.00 97.31 94 VAL A N 1
ATOM 684 C CA . VAL A 1 94 ? -2.098 -4.730 5.905 1.00 97.31 94 VAL A CA 1
ATOM 685 C C . VAL A 1 94 ? -3.240 -5.397 6.678 1.00 97.31 94 VAL A C 1
ATOM 687 O O . VAL A 1 94 ? -3.744 -4.757 7.604 1.00 97.31 94 VAL A O 1
ATOM 690 N N . PRO A 1 95 ? -3.629 -6.661 6.415 1.00 96.12 95 PRO A N 1
ATOM 691 C CA . PRO A 1 95 ? -4.778 -7.251 7.103 1.00 96.12 95 PRO A CA 1
ATOM 692 C C . PRO A 1 95 ? -4.562 -7.420 8.616 1.00 96.12 95 PRO A C 1
ATOM 694 O O . PRO A 1 95 ? -5.524 -7.427 9.384 1.00 96.12 95 PRO A O 1
ATOM 697 N N . LEU A 1 96 ? -3.303 -7.489 9.062 1.00 96.44 96 LEU A N 1
ATOM 698 C CA . LEU A 1 96 ? -2.927 -7.679 10.466 1.00 96.44 96 LEU A CA 1
ATOM 699 C C . LEU A 1 96 ? -3.042 -6.393 11.298 1.00 96.44 96 LEU A C 1
ATOM 701 O O . LEU A 1 96 ? -3.023 -6.455 12.526 1.00 96.44 96 LEU A O 1
ATOM 705 N N . LEU A 1 97 ? -3.162 -5.227 10.654 1.00 97.00 97 LEU A N 1
ATOM 706 C CA . LEU A 1 97 ? -3.151 -3.922 11.324 1.00 97.00 97 LEU A CA 1
ATOM 707 C C . LEU A 1 97 ? -4.549 -3.375 11.657 1.00 97.00 97 LEU A C 1
ATOM 709 O O . LEU A 1 97 ? -4.711 -2.201 12.003 1.00 97.00 97 LEU A O 1
ATOM 713 N N . PHE A 1 98 ? -5.572 -4.226 11.582 1.00 97.44 98 PHE A N 1
ATOM 714 C CA . PHE A 1 98 ? -6.956 -3.874 11.901 1.00 97.44 98 PHE A CA 1
ATOM 715 C C . PHE A 1 98 ? -7.557 -4.786 12.982 1.00 97.44 98 PHE A C 1
ATOM 717 O O . PHE A 1 98 ? -8.630 -5.352 12.753 1.00 97.44 98 PHE A O 1
ATOM 724 N N . PRO A 1 99 ? -6.915 -4.959 14.155 1.00 96.00 99 PRO A N 1
ATOM 725 C CA . PRO A 1 99 ? -7.514 -5.735 15.236 1.00 96.00 99 PRO A CA 1
ATOM 726 C C . PRO A 1 99 ? -8.780 -5.050 15.778 1.00 96.00 99 PRO A C 1
ATOM 728 O O . PRO A 1 99 ? -9.014 -3.853 15.559 1.00 96.00 99 PRO A O 1
ATOM 731 N N . GLU A 1 100 ? -9.617 -5.813 16.483 1.00 94.31 100 GLU A N 1
ATOM 732 C CA . GLU A 1 100 ? -10.780 -5.275 17.198 1.00 94.31 100 GLU A CA 1
ATOM 733 C C . GLU A 1 100 ? -10.371 -4.150 18.163 1.00 94.31 100 GLU A C 1
ATOM 735 O O . GLU A 1 100 ? -9.298 -4.184 18.765 1.00 94.31 100 GLU A O 1
ATOM 740 N N . GLY A 1 101 ? -11.230 -3.139 18.312 1.00 93.75 101 GLY A N 1
ATOM 741 C CA . GLY A 1 101 ? -10.969 -1.999 19.194 1.00 93.75 101 GLY A CA 1
ATOM 742 C C . GLY A 1 101 ? -10.134 -0.879 18.567 1.00 93.75 101 GLY A C 1
ATOM 743 O O . GLY A 1 101 ? -9.863 0.105 19.246 1.00 93.75 101 GLY A O 1
ATOM 744 N N . THR A 1 102 ? -9.740 -0.994 17.292 1.00 95.88 102 THR A N 1
ATOM 745 C CA . THR A 1 102 ? -8.985 0.048 16.561 1.00 95.88 102 THR A CA 1
ATOM 746 C C . THR A 1 102 ? -9.834 0.813 15.543 1.00 95.88 102 THR A C 1
ATOM 748 O O . THR A 1 102 ? -9.293 1.495 14.666 1.00 95.88 102 THR A O 1
ATOM 751 N N . GLY A 1 103 ? -11.158 0.674 15.623 1.00 93.94 103 GLY A N 1
ATOM 752 C CA . GLY A 1 103 ? -12.107 1.354 14.751 1.00 93.94 103 GLY A CA 1
ATOM 753 C C . GLY A 1 103 ? -12.455 2.775 15.180 1.00 93.94 103 GLY A C 1
ATOM 754 O O . GLY A 1 103 ? -12.031 3.238 16.249 1.00 93.94 103 GLY A O 1
ATOM 755 N N . PRO A 1 104 ? -13.235 3.485 14.347 1.00 92.69 104 PRO A N 1
ATOM 756 C CA . PRO A 1 104 ? -13.690 4.837 14.638 1.00 92.69 104 PRO A CA 1
ATOM 757 C C . PRO A 1 104 ? -14.330 4.933 16.020 1.00 92.69 104 PRO A C 1
ATOM 759 O O . PRO A 1 104 ? -15.128 4.087 16.422 1.00 92.69 104 PRO A O 1
ATOM 762 N N . HIS A 1 105 ? -13.960 5.976 16.763 1.00 90.19 105 HIS A N 1
ATOM 763 C CA . HIS A 1 105 ? -14.477 6.273 18.103 1.00 90.19 105 HIS A CA 1
ATOM 764 C C . HIS A 1 105 ? -14.189 5.220 19.196 1.00 90.19 105 HIS A C 1
ATOM 766 O O . HIS A 1 105 ? -14.670 5.382 20.318 1.00 90.19 105 HIS A O 1
ATOM 772 N N . GLN A 1 106 ? -13.388 4.182 18.923 1.00 92.31 106 GLN A N 1
ATOM 773 C CA . GLN A 1 106 ? -13.039 3.151 19.914 1.00 92.31 106 GLN A CA 1
ATOM 774 C C . GLN A 1 106 ? -11.807 3.512 20.762 1.00 92.31 106 GLN A C 1
ATOM 776 O O . GLN A 1 106 ? -11.674 3.021 21.883 1.00 92.31 106 GLN A O 1
ATOM 781 N N . LEU A 1 107 ? -10.943 4.409 20.269 1.00 91.50 107 LEU A N 1
ATOM 782 C CA . LEU A 1 107 ? -9.723 4.855 20.949 1.00 91.50 107 LEU A CA 1
ATOM 783 C C . LEU A 1 107 ? -9.771 6.363 21.244 1.00 91.50 107 LEU A C 1
ATOM 785 O O . LEU A 1 107 ? -9.710 7.179 20.320 1.00 91.50 107 LEU A O 1
ATOM 789 N N . PRO A 1 108 ? -9.883 6.776 22.521 1.00 90.69 108 PRO A N 1
ATOM 790 C CA . PRO A 1 108 ? -9.912 8.187 22.883 1.00 90.69 108 PRO A CA 1
ATOM 791 C C . PRO A 1 108 ? -8.631 8.919 22.464 1.00 90.69 108 PRO A C 1
ATOM 793 O O . PRO A 1 108 ? -7.535 8.565 22.886 1.00 90.69 108 PRO A O 1
ATOM 796 N N . GLY A 1 109 ? -8.778 9.989 21.680 1.00 90.56 109 GLY A N 1
ATOM 797 C CA . GLY A 1 109 ? -7.651 10.827 21.256 1.00 90.56 109 GLY A CA 1
ATOM 798 C C . GLY A 1 109 ? -6.844 10.284 20.074 1.00 90.56 109 GLY A C 1
ATOM 799 O O . GLY A 1 109 ? -5.852 10.911 19.712 1.00 90.56 109 GLY A O 1
ATOM 800 N N . VAL A 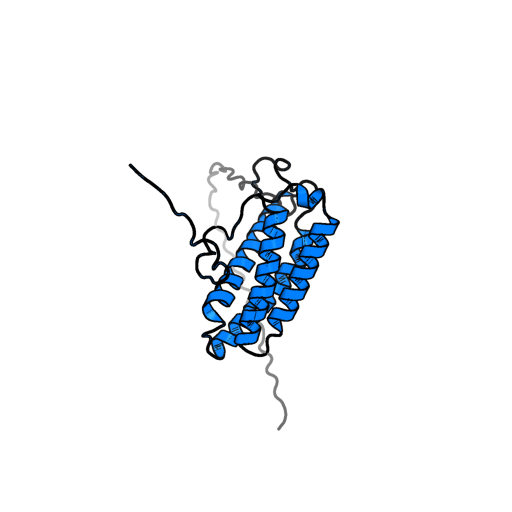1 110 ? -7.274 9.179 19.458 1.00 92.75 110 VAL A N 1
ATOM 801 C CA . VAL A 1 110 ? -6.673 8.637 18.233 1.00 92.75 110 VAL A CA 1
ATOM 802 C C . VAL A 1 110 ? -7.628 8.821 17.064 1.00 92.75 110 VAL A C 1
ATOM 804 O O . VAL A 1 110 ? -8.786 8.407 17.116 1.00 92.75 110 VAL A O 1
ATOM 807 N N . THR A 1 111 ? -7.131 9.442 15.997 1.00 92.88 111 THR A N 1
ATOM 808 C CA . THR A 1 111 ? -7.888 9.635 14.760 1.00 92.88 111 THR A CA 1
ATOM 809 C C . THR A 1 111 ? -7.640 8.469 13.820 1.00 92.88 111 THR A C 1
ATOM 811 O O . THR A 1 111 ? -6.498 8.130 13.513 1.00 92.88 111 THR A O 1
ATOM 814 N N . THR A 1 112 ? -8.715 7.894 13.296 1.00 94.69 112 THR A N 1
ATOM 815 C CA . THR A 1 112 ? -8.636 6.949 12.193 1.00 94.69 112 THR A CA 1
ATOM 816 C C . THR A 1 112 ? -9.711 7.242 11.163 1.00 94.69 112 THR A C 1
ATOM 818 O O . THR A 1 112 ? -10.776 7.735 11.514 1.00 94.69 112 THR A O 1
ATOM 821 N N . HIS A 1 113 ? -9.400 6.932 9.910 1.00 95.25 113 HIS A N 1
ATOM 822 C CA . HIS A 1 113 ? -10.309 7.045 8.772 1.00 95.25 113 HIS A CA 1
ATOM 823 C C . HIS A 1 113 ? -10.774 5.675 8.267 1.00 95.25 113 HIS A C 1
ATOM 825 O O . HIS A 1 113 ? -11.446 5.585 7.249 1.00 95.25 113 HIS A O 1
ATOM 831 N N . ALA A 1 114 ? -10.366 4.600 8.942 1.00 96.62 114 ALA A N 1
ATOM 832 C CA . ALA A 1 114 ? -10.794 3.249 8.617 1.00 96.62 114 ALA A CA 1
ATOM 833 C C . ALA A 1 114 ? -12.311 3.125 8.811 1.00 96.62 114 ALA A C 1
ATOM 835 O O . ALA A 1 114 ? -12.795 3.371 9.913 1.00 96.62 114 ALA A O 1
ATOM 836 N N . SER A 1 115 ? -13.036 2.712 7.775 1.00 97.12 115 SER A N 1
ATOM 837 C CA . SER A 1 115 ? -14.484 2.504 7.847 1.00 97.12 115 SER A CA 1
ATOM 838 C C . SER A 1 115 ? -14.832 1.367 8.820 1.00 97.12 115 SER A C 1
ATOM 840 O O . SER A 1 115 ? -14.132 0.345 8.828 1.00 97.12 115 SER A O 1
ATOM 842 N N . PRO A 1 116 ? -15.938 1.462 9.590 1.00 96.88 116 PRO A N 1
ATOM 843 C CA . PRO A 1 116 ? -16.464 0.348 10.383 1.00 96.88 116 PRO A CA 1
ATOM 844 C C . PRO A 1 116 ? -16.674 -0.936 9.562 1.00 96.88 116 PRO A C 1
ATOM 846 O O . PRO A 1 116 ? -16.532 -2.037 10.101 1.00 96.88 116 PRO A O 1
ATOM 849 N N . ALA A 1 117 ? -16.908 -0.795 8.249 1.00 97.38 117 ALA A N 1
ATOM 850 C CA . ALA A 1 117 ? -17.079 -1.899 7.309 1.00 97.38 117 ALA A CA 1
ATOM 851 C C . ALA A 1 117 ? -15.910 -2.899 7.324 1.00 97.38 117 ALA A C 1
ATOM 853 O O . ALA A 1 117 ? -16.124 -4.078 7.076 1.00 97.38 117 ALA A O 1
ATOM 854 N N . ILE A 1 118 ? -14.688 -2.490 7.695 1.00 98.12 118 ILE A N 1
ATOM 855 C CA . ILE A 1 118 ? -13.545 -3.416 7.819 1.00 98.12 118 ILE A CA 1
ATOM 856 C C . ILE A 1 118 ? -13.815 -4.521 8.851 1.00 98.12 118 ILE A C 1
ATOM 858 O O . ILE A 1 118 ? -13.381 -5.663 8.687 1.00 98.12 118 ILE A O 1
ATOM 862 N N . TRP A 1 119 ? -14.495 -4.189 9.950 1.00 97.38 119 TRP A N 1
ATOM 863 C CA . TRP A 1 119 ? -14.820 -5.154 11.001 1.00 97.38 119 TRP A CA 1
ATOM 864 C C . TRP A 1 119 ? -16.146 -5.869 10.737 1.00 97.38 119 TRP A C 1
ATOM 866 O O . TRP A 1 119 ? -16.278 -7.028 11.118 1.00 97.38 119 TRP A O 1
ATOM 876 N N . GLU A 1 120 ? -17.097 -5.214 10.069 1.00 97.50 120 GLU A N 1
ATOM 877 C CA . GLU A 1 120 ? -18.389 -5.808 9.697 1.00 97.50 120 GLU A CA 1
ATOM 878 C C . GLU A 1 120 ? -18.255 -6.806 8.534 1.00 97.50 120 GLU A C 1
ATOM 880 O O . GLU A 1 120 ? -18.881 -7.865 8.548 1.00 97.50 120 GLU A O 1
ATOM 885 N N . GLU A 1 121 ? -17.382 -6.512 7.569 1.00 97.62 121 GLU A N 1
ATOM 886 C CA . GLU A 1 121 ? -17.130 -7.295 6.356 1.00 97.62 121 GLU A CA 1
ATOM 887 C C . GLU A 1 121 ? -15.688 -7.829 6.311 1.00 97.62 121 GLU A C 1
ATOM 889 O O . GLU A 1 121 ? -14.989 -7.747 5.297 1.00 97.62 121 GLU A O 1
ATOM 894 N N . ARG A 1 122 ? -15.224 -8.401 7.430 1.00 96.94 122 ARG A N 1
ATOM 895 C CA . ARG A 1 122 ? -13.838 -8.876 7.595 1.00 96.94 122 ARG A CA 1
ATOM 896 C C . ARG A 1 122 ? -13.354 -9.768 6.448 1.00 96.94 122 ARG A C 1
ATOM 898 O O . ARG A 1 122 ? -12.284 -9.518 5.898 1.00 96.94 122 ARG A O 1
ATOM 905 N N . ASP A 1 123 ? -14.150 -10.760 6.058 1.00 97.75 123 ASP A N 1
ATOM 906 C CA . ASP A 1 123 ? -13.795 -11.696 4.984 1.00 97.75 123 ASP A CA 1
ATOM 907 C C . ASP A 1 123 ? -13.584 -10.970 3.644 1.00 97.75 123 ASP A C 1
ATOM 909 O O . ASP A 1 123 ? -12.670 -11.290 2.883 1.00 97.75 123 ASP A O 1
ATOM 913 N N . ARG A 1 124 ? -14.410 -9.957 3.353 1.00 97.62 124 ARG A N 1
ATOM 914 C CA . ARG A 1 124 ? -14.318 -9.157 2.126 1.00 97.62 124 ARG A CA 1
ATOM 915 C C . ARG A 1 124 ? -13.046 -8.311 2.117 1.00 97.62 124 ARG A C 1
ATOM 917 O O . ARG A 1 124 ? -12.326 -8.311 1.116 1.00 97.62 124 ARG A O 1
ATOM 924 N N . PHE A 1 125 ? -12.747 -7.654 3.236 1.00 98.50 125 PHE A N 1
ATOM 925 C CA . PHE A 1 125 ? -11.518 -6.886 3.426 1.00 98.50 125 PHE A CA 1
ATOM 926 C C . PHE A 1 125 ? -10.261 -7.757 3.268 1.00 98.50 125 PHE A C 1
ATOM 928 O O . PHE A 1 125 ? -9.310 -7.367 2.584 1.00 98.50 125 PHE A O 1
ATOM 935 N N . GLU A 1 126 ? -10.258 -8.962 3.844 1.00 97.69 126 GLU A N 1
ATOM 936 C CA . GLU A 1 126 ? -9.145 -9.908 3.719 1.00 97.69 126 GLU A CA 1
ATOM 937 C C . GLU A 1 126 ? -8.954 -10.392 2.277 1.00 97.69 126 GLU A C 1
ATOM 939 O O . GLU A 1 126 ? -7.819 -10.464 1.806 1.00 97.69 126 GLU A O 1
ATOM 944 N N . VAL A 1 127 ? -10.041 -10.653 1.543 1.00 98.31 127 VAL A N 1
ATOM 945 C CA . VAL A 1 127 ? -9.975 -11.029 0.121 1.00 98.31 127 VAL A CA 1
ATOM 946 C C . VAL A 1 127 ? -9.378 -9.909 -0.731 1.00 98.31 127 VAL A C 1
ATOM 948 O O . VAL A 1 127 ? -8.484 -10.171 -1.535 1.00 98.31 127 VAL A O 1
ATOM 951 N N . ILE A 1 128 ? -9.830 -8.663 -0.562 1.00 98.31 128 ILE A N 1
ATOM 952 C CA . ILE A 1 128 ? -9.276 -7.529 -1.317 1.00 98.31 128 ILE A CA 1
ATOM 953 C C . ILE A 1 128 ? -7.800 -7.314 -0.957 1.00 98.31 128 ILE A C 1
ATOM 955 O O . ILE A 1 128 ? -6.975 -7.146 -1.854 1.00 98.31 128 ILE A O 1
ATOM 959 N N . SER A 1 129 ? -7.442 -7.417 0.326 1.00 98.25 129 SER A N 1
ATOM 960 C CA . SER A 1 129 ? -6.049 -7.324 0.787 1.00 98.25 129 SER A CA 1
ATOM 961 C C . SER A 1 129 ? -5.162 -8.421 0.185 1.00 98.25 129 SER A C 1
ATOM 963 O O . SER A 1 129 ? -4.033 -8.156 -0.224 1.00 98.25 129 SER A O 1
ATOM 965 N N . ALA A 1 130 ? -5.667 -9.654 0.086 1.00 98.50 130 ALA A N 1
ATOM 966 C CA . ALA A 1 130 ? -4.949 -10.762 -0.539 1.00 98.50 130 ALA A CA 1
ATOM 967 C C . ALA A 1 130 ? -4.755 -10.548 -2.050 1.00 98.50 130 ALA A C 1
ATOM 969 O O . ALA A 1 130 ? -3.679 -10.834 -2.575 1.00 98.50 130 ALA A O 1
ATOM 970 N N . ASN A 1 131 ? -5.759 -10.000 -2.740 1.00 98.50 131 ASN A N 1
ATOM 971 C CA . ASN A 1 131 ? -5.643 -9.644 -4.155 1.00 98.50 131 ASN A CA 1
ATOM 972 C C . ASN A 1 131 ? -4.616 -8.522 -4.369 1.00 98.50 131 ASN A C 1
ATOM 974 O O . ASN A 1 131 ? -3.800 -8.614 -5.283 1.00 98.50 131 ASN A O 1
ATOM 978 N N . ALA A 1 132 ? -4.608 -7.505 -3.501 1.00 98.50 132 ALA A N 1
ATOM 979 C CA . ALA A 1 132 ? -3.618 -6.430 -3.537 1.00 98.50 132 ALA A CA 1
ATOM 980 C C . ALA A 1 132 ? -2.197 -6.967 -3.319 1.00 98.50 132 ALA A C 1
ATOM 982 O O . ALA A 1 132 ? -1.274 -6.593 -4.039 1.00 98.50 132 ALA A O 1
ATOM 983 N N . LEU A 1 133 ? -2.016 -7.896 -2.372 1.00 98.75 133 LEU A N 1
ATOM 984 C CA . LEU A 1 133 ? -0.735 -8.573 -2.168 1.00 98.75 133 LEU A CA 1
ATOM 985 C C . LEU A 1 133 ? -0.302 -9.346 -3.416 1.00 98.75 133 LEU A C 1
ATOM 987 O O . LEU A 1 133 ? 0.841 -9.204 -3.841 1.00 98.75 133 LEU A O 1
ATOM 991 N N . ALA A 1 134 ? -1.199 -10.127 -4.019 1.00 98.75 134 ALA A N 1
ATOM 992 C CA . ALA A 1 134 ? -0.884 -10.872 -5.232 1.00 98.75 134 ALA A CA 1
ATOM 993 C C . ALA A 1 134 ? -0.46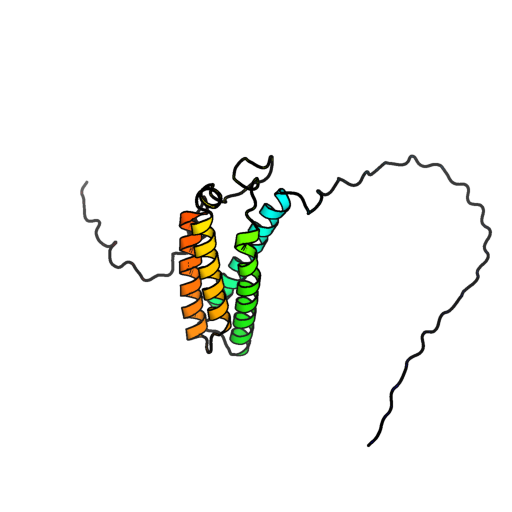6 -9.935 -6.380 1.00 98.75 134 ALA A C 1
ATOM 995 O O . ALA A 1 134 ? 0.532 -10.203 -7.043 1.00 98.75 134 ALA A O 1
ATOM 996 N N . ALA A 1 135 ? -1.166 -8.814 -6.579 1.00 98.75 135 ALA A N 1
ATOM 997 C CA . ALA A 1 135 ? -0.801 -7.806 -7.576 1.00 98.75 135 ALA A CA 1
ATOM 998 C C . ALA A 1 135 ? 0.541 -7.116 -7.262 1.00 98.75 135 ALA A C 1
ATOM 1000 O O . ALA A 1 135 ? 1.355 -6.899 -8.155 1.00 98.75 135 ALA A O 1
ATOM 1001 N N . ALA A 1 136 ? 0.839 -6.832 -5.993 1.00 98.75 136 ALA A N 1
ATOM 1002 C CA . ALA A 1 136 ? 2.146 -6.303 -5.605 1.00 98.75 136 ALA A CA 1
ATOM 1003 C C . ALA A 1 136 ? 3.280 -7.321 -5.860 1.00 98.75 136 ALA A C 1
ATOM 1005 O O . ALA A 1 136 ? 4.367 -6.955 -6.308 1.00 98.75 136 ALA A O 1
ATOM 1006 N N . GLU A 1 137 ? 3.025 -8.614 -5.636 1.00 98.62 137 GLU A N 1
ATOM 1007 C CA . GLU A 1 137 ? 3.973 -9.688 -5.949 1.00 98.62 137 GLU A CA 1
ATOM 1008 C C . GLU A 1 137 ? 4.174 -9.872 -7.461 1.00 98.62 137 GLU A C 1
ATOM 1010 O O . GLU A 1 137 ? 5.282 -10.196 -7.890 1.00 98.62 137 GLU A O 1
ATOM 1015 N N . THR A 1 138 ? 3.160 -9.631 -8.300 1.00 98.50 138 THR A N 1
ATOM 1016 C CA . THR A 1 138 ? 3.366 -9.609 -9.758 1.00 98.50 138 THR A CA 1
ATOM 1017 C C . THR A 1 138 ? 4.107 -8.351 -10.203 1.00 98.50 138 THR A C 1
ATOM 1019 O O . THR A 1 138 ? 4.954 -8.443 -11.096 1.00 98.50 138 THR A O 1
ATOM 1022 N N . LEU A 1 139 ? 3.846 -7.193 -9.590 1.00 98.50 139 LEU A N 1
ATOM 1023 C CA . LEU A 1 139 ? 4.493 -5.919 -9.909 1.00 98.50 139 LEU A CA 1
ATOM 1024 C C . LEU A 1 139 ? 6.022 -6.007 -9.803 1.00 98.50 139 LEU A C 1
ATOM 1026 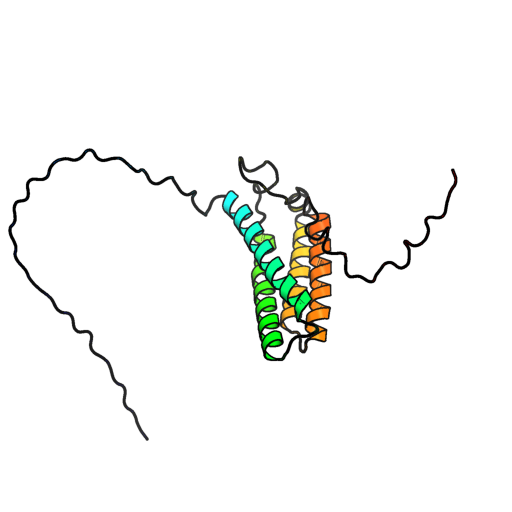O O . LEU A 1 139 ? 6.715 -5.665 -10.761 1.00 98.50 139 LEU A O 1
ATOM 1030 N N . MET A 1 140 ? 6.550 -6.558 -8.704 1.00 97.69 140 MET A N 1
ATOM 1031 C CA . MET A 1 140 ? 8.002 -6.730 -8.506 1.00 97.69 140 MET A CA 1
ATOM 1032 C C . MET A 1 140 ? 8.670 -7.674 -9.526 1.00 97.69 140 MET A C 1
ATOM 1034 O O . MET A 1 140 ? 9.889 -7.690 -9.658 1.00 97.69 140 MET A O 1
ATOM 1038 N N . LEU A 1 141 ? 7.895 -8.461 -10.280 1.00 98.12 141 LEU A N 1
ATOM 1039 C CA . LEU A 1 141 ? 8.397 -9.376 -11.314 1.00 98.12 141 LEU A CA 1
ATOM 1040 C C . LEU A 1 141 ? 8.355 -8.764 -12.724 1.00 98.12 141 LEU A C 1
ATOM 1042 O O . LEU A 1 141 ? 8.326 -9.504 -13.717 1.00 98.12 141 LEU A O 1
ATOM 1046 N N . ALA A 1 142 ? 8.202 -7.445 -12.850 1.00 98.25 142 ALA A N 1
ATOM 1047 C CA . ALA A 1 142 ? 8.087 -6.785 -14.146 1.00 98.25 142 ALA A CA 1
ATOM 1048 C C . ALA A 1 142 ? 9.370 -6.973 -14.987 1.00 98.25 142 ALA A C 1
ATOM 1050 O O . ALA A 1 142 ? 10.456 -6.654 -14.512 1.00 98.25 142 ALA A O 1
ATOM 1051 N N . PRO A 1 143 ? 9.284 -7.489 -16.232 1.00 97.81 143 PRO A N 1
ATOM 1052 C CA . PRO A 1 143 ? 10.459 -7.694 -17.086 1.00 97.81 143 PRO A CA 1
ATOM 1053 C C . PRO A 1 143 ? 10.992 -6.408 -17.729 1.00 97.81 143 PRO A C 1
ATOM 1055 O O . PRO A 1 143 ? 12.126 -6.385 -18.202 1.00 97.81 143 PRO A O 1
ATOM 1058 N N . ASP A 1 144 ? 10.167 -5.366 -17.798 1.00 97.94 144 ASP A N 1
ATOM 1059 C CA . ASP A 1 144 ? 10.486 -4.094 -18.428 1.00 97.94 144 ASP A CA 1
ATOM 1060 C C . ASP A 1 144 ? 9.584 -2.976 -17.883 1.00 97.94 144 ASP A C 1
ATOM 1062 O O . ASP A 1 144 ? 8.647 -3.208 -17.115 1.00 97.94 144 ASP A O 1
ATOM 1066 N N . ARG A 1 145 ? 9.875 -1.743 -18.302 1.00 98.06 145 ARG A N 1
ATOM 1067 C CA . ARG A 1 145 ? 9.167 -0.521 -17.899 1.00 98.06 145 ARG A CA 1
ATOM 1068 C C . ARG A 1 145 ? 7.677 -0.527 -18.212 1.00 98.06 145 ARG A C 1
ATOM 1070 O O . ARG A 1 145 ? 6.887 -0.052 -17.402 1.00 9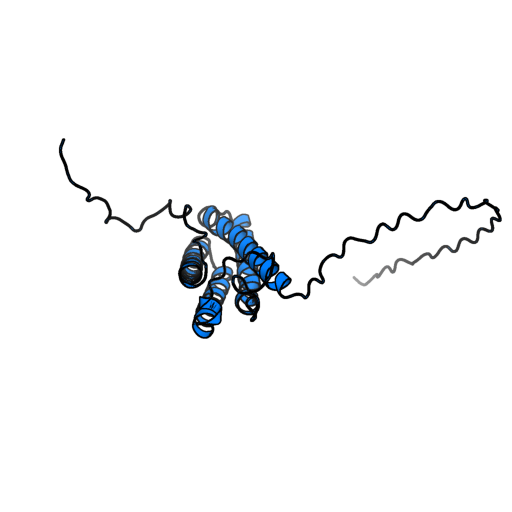8.06 145 ARG A O 1
ATOM 1077 N N . ALA A 1 146 ? 7.301 -1.038 -19.383 1.00 97.75 146 ALA A N 1
ATOM 1078 C CA . ALA A 1 146 ? 5.906 -1.056 -19.803 1.00 97.75 146 ALA A CA 1
ATOM 1079 C C . ALA A 1 146 ? 5.115 -2.048 -18.946 1.00 97.75 146 ALA A C 1
ATOM 1081 O O . ALA A 1 146 ? 4.015 -1.740 -18.496 1.00 97.75 146 ALA A O 1
ATOM 1082 N N . ALA A 1 147 ? 5.705 -3.209 -18.659 1.00 98.38 147 ALA A N 1
ATOM 1083 C CA . ALA A 1 147 ? 5.119 -4.188 -17.761 1.00 98.38 147 ALA A CA 1
ATOM 1084 C C . ALA A 1 147 ? 5.060 -3.699 -16.305 1.00 98.38 147 ALA A C 1
ATOM 1086 O O . ALA A 1 147 ? 4.100 -4.025 -15.615 1.00 98.38 147 ALA A O 1
ATOM 1087 N N . LEU A 1 148 ? 6.049 -2.927 -15.838 1.00 98.56 148 LEU A N 1
ATOM 1088 C CA . LEU A 1 148 ? 6.029 -2.334 -14.497 1.00 98.56 148 LEU A CA 1
ATOM 1089 C C . LEU A 1 148 ? 4.873 -1.342 -14.359 1.00 98.56 148 LEU A C 1
ATOM 1091 O O . LEU A 1 148 ? 4.089 -1.461 -13.425 1.00 98.56 148 LEU A O 1
ATOM 1095 N N . PHE A 1 149 ? 4.733 -0.422 -15.316 1.00 98.19 149 PHE A N 1
ATOM 1096 C CA . PHE A 1 149 ? 3.645 0.556 -15.323 1.00 98.19 149 PHE A CA 1
ATOM 1097 C C . PHE A 1 149 ? 2.268 -0.124 -15.392 1.00 98.19 149 PHE A C 1
ATOM 1099 O O . PHE A 1 149 ? 1.437 0.095 -14.521 1.00 98.19 149 PHE A O 1
ATOM 1106 N N . ALA A 1 150 ? 2.060 -1.046 -16.338 1.00 98.25 150 ALA A N 1
ATOM 1107 C CA . ALA A 1 150 ? 0.774 -1.732 -16.490 1.00 98.25 150 ALA A CA 1
ATOM 1108 C C . ALA A 1 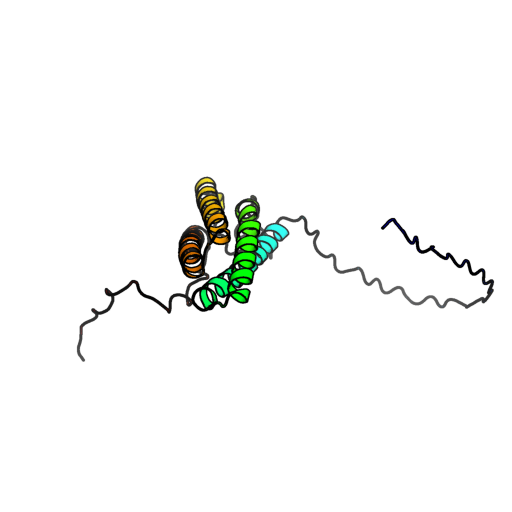150 ? 0.376 -2.565 -15.255 1.00 98.25 150 ALA A C 1
ATOM 1110 O O . ALA A 1 150 ? -0.793 -2.621 -14.882 1.00 98.25 150 ALA A O 1
ATOM 1111 N N . ARG A 1 151 ? 1.340 -3.225 -14.596 1.00 98.62 151 ARG A N 1
ATOM 1112 C CA . ARG A 1 151 ? 1.072 -3.957 -13.344 1.00 98.62 151 ARG A CA 1
ATOM 1113 C C . ARG A 1 151 ? 0.825 -3.016 -12.169 1.00 98.62 151 ARG A C 1
ATOM 1115 O O . ARG A 1 151 ? 0.127 -3.395 -11.233 1.00 98.62 151 ARG A O 1
ATOM 1122 N N . PHE A 1 152 ? 1.398 -1.815 -12.201 1.00 98.50 152 PHE A N 1
ATOM 1123 C CA . PHE A 1 152 ? 1.139 -0.810 -11.182 1.00 98.50 152 PHE A CA 1
ATOM 1124 C C . PHE A 1 152 ? -0.287 -0.266 -11.307 1.00 98.50 152 PHE A C 1
ATOM 1126 O O . PHE A 1 152 ? -0.972 -0.206 -10.294 1.00 98.50 152 PHE A O 1
ATOM 1133 N N . GLU A 1 153 ? -0.780 -0.004 -12.523 1.00 97.88 153 GLU A N 1
ATOM 1134 C CA . GLU A 1 153 ? -2.186 0.376 -12.766 1.00 97.88 153 GLU A CA 1
ATOM 1135 C C . GLU A 1 153 ? -3.176 -0.703 -12.272 1.00 97.88 153 GLU A C 1
ATOM 1137 O O . GLU A 1 153 ? -4.236 -0.400 -11.713 1.00 97.88 153 GLU A O 1
ATOM 1142 N N . GLU A 1 154 ? -2.828 -1.987 -12.431 1.00 97.75 154 GLU A N 1
ATOM 1143 C CA . GLU A 1 154 ? -3.617 -3.097 -11.878 1.00 97.75 154 GLU A CA 1
ATOM 1144 C C . GLU A 1 154 ? -3.654 -3.057 -10.342 1.00 97.75 154 GLU A C 1
ATOM 1146 O O . GLU A 1 154 ? -4.726 -3.183 -9.745 1.00 97.75 154 GLU A O 1
ATOM 1151 N N . LEU A 1 155 ? -2.505 -2.839 -9.692 1.00 98.38 155 LEU A N 1
ATOM 1152 C CA . LEU A 1 155 ? -2.437 -2.674 -8.239 1.00 98.38 155 LEU A CA 1
ATOM 1153 C C . LEU A 1 155 ? -3.219 -1.437 -7.770 1.00 98.38 155 LEU A C 1
ATOM 1155 O O . LEU A 1 155 ? -3.971 -1.530 -6.801 1.00 98.38 155 LEU A O 1
ATOM 1159 N N . GLU A 1 156 ? -3.080 -0.302 -8.455 1.00 96.88 156 GLU A N 1
ATOM 1160 C CA . GLU A 1 156 ? -3.778 0.948 -8.143 1.00 96.88 156 GLU A CA 1
ATOM 1161 C C . GLU A 1 156 ? -5.296 0.761 -8.188 1.00 96.88 156 GLU A C 1
ATOM 1163 O O . GLU A 1 156 ? -5.987 1.137 -7.245 1.00 96.88 156 GLU A O 1
ATOM 1168 N N . THR A 1 157 ? -5.811 0.070 -9.208 1.00 96.75 157 THR A N 1
ATOM 1169 C CA . THR A 1 157 ? -7.242 -0.260 -9.308 1.00 96.75 157 THR A CA 1
ATOM 1170 C C . THR A 1 157 ? -7.742 -1.004 -8.062 1.00 96.75 157 THR A C 1
ATOM 1172 O O . THR A 1 157 ? -8.846 -0.750 -7.571 1.00 96.75 157 THR A O 1
ATOM 1175 N N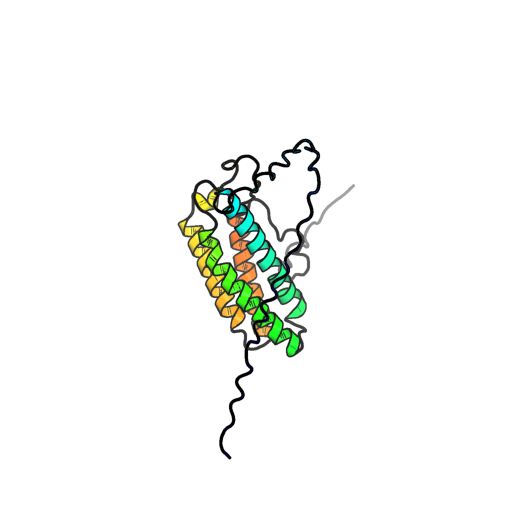 . ILE A 1 158 ? -6.928 -1.909 -7.508 1.00 97.69 158 ILE A N 1
ATOM 1176 C CA . ILE A 1 158 ? -7.262 -2.643 -6.280 1.00 97.69 158 ILE A CA 1
ATOM 1177 C C . ILE A 1 158 ? -7.163 -1.730 -5.049 1.00 97.69 158 ILE A C 1
ATOM 1179 O O . ILE A 1 158 ? -8.027 -1.808 -4.171 1.00 97.69 158 ILE A O 1
ATOM 1183 N N . CYS A 1 159 ? -6.162 -0.845 -4.982 1.00 96.62 159 CYS A N 1
ATOM 1184 C CA . CYS A 1 159 ? -6.054 0.173 -3.934 1.00 96.62 159 CYS A CA 1
ATOM 1185 C C . CYS A 1 159 ? -7.303 1.066 -3.902 1.00 96.62 159 CYS A C 1
ATOM 1187 O O . CYS A 1 159 ? -7.895 1.252 -2.839 1.00 96.62 159 CYS A O 1
ATOM 1189 N N . THR A 1 160 ? -7.756 1.552 -5.061 1.00 94.81 160 THR A N 1
ATOM 1190 C CA . THR A 1 160 ? -8.980 2.352 -5.198 1.00 94.81 160 THR A CA 1
ATOM 1191 C C . THR A 1 160 ? -10.213 1.573 -4.755 1.00 94.81 160 THR A C 1
ATOM 1193 O O . THR A 1 160 ? -11.018 2.098 -3.984 1.00 94.81 160 THR A O 1
ATOM 1196 N N . ALA A 1 161 ? -10.360 0.312 -5.173 1.00 94.88 161 ALA A N 1
ATOM 1197 C CA . ALA A 1 161 ? -11.484 -0.524 -4.751 1.00 94.88 161 ALA A CA 1
ATOM 1198 C C . ALA A 1 161 ? -11.512 -0.723 -3.225 1.00 94.88 161 ALA A C 1
ATOM 1200 O O . ALA A 1 161 ? -12.562 -0.582 -2.601 1.00 94.88 161 ALA A O 1
ATOM 1201 N N . CYS A 1 162 ? -10.352 -0.983 -2.611 1.00 96.75 162 CYS A N 1
ATOM 1202 C CA . CYS A 1 162 ? -10.229 -1.113 -1.160 1.00 96.75 162 CYS A CA 1
ATOM 1203 C C . CYS A 1 162 ? -10.606 0.190 -0.445 1.00 96.75 162 CYS A C 1
ATOM 1205 O O . CYS A 1 162 ? -11.409 0.171 0.482 1.00 96.75 162 CYS A O 1
ATOM 1207 N N . HIS A 1 163 ? -10.070 1.331 -0.886 1.00 96.06 163 HIS A N 1
ATOM 1208 C CA . HIS A 1 163 ? -10.353 2.624 -0.262 1.00 96.06 163 HIS A CA 1
ATOM 1209 C C . HIS A 1 163 ? -11.815 3.049 -0.430 1.00 96.06 163 HIS A C 1
ATOM 1211 O O . HIS A 1 163 ? -12.396 3.572 0.512 1.00 96.06 163 HIS A O 1
ATOM 1217 N N . THR A 1 164 ? -12.440 2.736 -1.565 1.00 94.44 164 THR A N 1
ATOM 1218 C CA . THR A 1 164 ? -13.870 3.005 -1.791 1.00 94.44 164 THR A CA 1
ATOM 1219 C C . THR A 1 164 ? -14.762 2.262 -0.792 1.00 94.44 164 THR A C 1
ATOM 1221 O O . THR A 1 164 ? -15.751 2.816 -0.319 1.00 94.44 164 THR A O 1
ATOM 1224 N N . GLU A 1 165 ? -14.434 1.005 -0.471 1.00 95.31 165 GLU A N 1
ATOM 1225 C CA . GLU A 1 165 ? -15.224 0.184 0.459 1.00 95.31 165 GLU A CA 1
ATOM 1226 C C . GLU A 1 165 ? -14.861 0.460 1.937 1.00 95.31 165 GLU A C 1
ATOM 1228 O O . GLU A 1 165 ? -15.726 0.432 2.816 1.00 95.31 165 GLU A O 1
ATOM 1233 N N . PHE A 1 166 ? -13.586 0.739 2.234 1.00 97.00 166 PHE A N 1
ATOM 1234 C CA . PHE A 1 166 ? -13.038 0.621 3.591 1.00 97.00 166 PHE A CA 1
ATOM 1235 C C . PHE A 1 166 ? -12.366 1.878 4.163 1.00 97.00 166 PHE A C 1
ATOM 1237 O O . PHE A 1 166 ? -11.861 1.835 5.291 1.00 97.00 166 PHE A O 1
ATOM 1244 N N . LEU A 1 167 ? -12.388 3.008 3.458 1.00 94.31 167 LEU A N 1
ATOM 1245 C CA . LEU A 1 167 ? -11.835 4.280 3.925 1.00 94.31 167 LEU A CA 1
ATOM 1246 C C . LEU A 1 167 ? -12.915 5.374 3.882 1.00 94.31 167 LEU A C 1
ATOM 1248 O O . LEU A 1 167 ? -13.645 5.509 2.910 1.00 94.31 167 LEU A O 1
ATOM 1252 N N . GLU A 1 168 ? -13.039 6.159 4.952 1.00 90.06 168 GLU A N 1
ATOM 1253 C CA . GLU A 1 168 ? -14.088 7.187 5.084 1.00 90.06 168 GLU A CA 1
ATOM 1254 C C . GLU A 1 168 ? -13.824 8.466 4.260 1.00 90.06 168 GLU A C 1
ATOM 1256 O O . GLU A 1 168 ? -14.650 9.378 4.251 1.00 90.06 168 GLU A O 1
ATOM 1261 N N . TYR A 1 169 ? -12.683 8.553 3.575 1.00 82.50 169 TYR A N 1
ATOM 1262 C CA . TYR A 1 169 ? -12.379 9.588 2.586 1.00 82.50 169 TYR A CA 1
ATOM 1263 C C . TYR A 1 169 ? -11.648 8.955 1.401 1.00 82.50 169 TYR A C 1
ATOM 1265 O O . TYR A 1 169 ? -10.982 7.935 1.572 1.00 82.50 169 TYR A O 1
ATOM 1273 N N . ASP A 1 170 ? -11.740 9.567 0.222 1.00 67.06 170 ASP A N 1
ATOM 1274 C CA . ASP A 1 170 ? -10.965 9.131 -0.936 1.00 67.06 170 ASP A CA 1
ATOM 1275 C C . ASP A 1 170 ? -9.580 9.819 -0.931 1.00 67.06 170 ASP A C 1
ATOM 1277 O O . ASP A 1 170 ? -9.495 11.043 -1.063 1.00 67.06 170 ASP A O 1
ATOM 1281 N N . PRO A 1 171 ? -8.470 9.078 -0.748 1.00 65.56 171 PRO A N 1
ATOM 1282 C CA . PRO A 1 171 ? -7.122 9.635 -0.736 1.00 65.56 171 PRO A CA 1
ATOM 1283 C C . PRO A 1 171 ? -6.601 9.943 -2.145 1.00 65.56 171 PRO A C 1
ATOM 1285 O O . PRO A 1 171 ? -5.551 10.571 -2.264 1.00 65.56 171 PRO A O 1
ATOM 1288 N N . PHE A 1 172 ? -7.313 9.513 -3.190 1.00 63.66 172 PHE A N 1
ATOM 1289 C CA . PHE A 1 172 ? -6.982 9.754 -4.593 1.00 63.66 172 PHE A CA 1
ATOM 1290 C C . PHE A 1 172 ? -7.833 10.869 -5.219 1.00 63.66 172 PHE A C 1
ATOM 1292 O O . PHE A 1 172 ? -7.571 11.289 -6.353 1.00 63.66 172 PHE A O 1
ATOM 1299 N N . GLU A 1 173 ? -8.814 11.403 -4.484 1.00 57.22 173 GLU A N 1
ATOM 1300 C CA . GLU A 1 173 ? -9.626 12.542 -4.908 1.00 57.22 173 GLU A CA 1
ATOM 1301 C C . GLU A 1 173 ? -8.718 13.772 -5.112 1.00 57.22 173 GLU A C 1
ATOM 1303 O O . GLU A 1 173 ? -8.172 14.349 -4.172 1.00 57.22 173 GLU A O 1
ATOM 1308 N N . GLY A 1 174 ? -8.499 14.141 -6.380 1.00 51.19 174 GLY A N 1
ATOM 1309 C CA . GLY A 1 174 ? -7.572 15.203 -6.799 1.00 51.19 174 GLY A CA 1
ATOM 1310 C C . GLY A 1 174 ? -6.320 14.729 -7.554 1.00 51.19 174 GLY A C 1
ATOM 1311 O O . GLY A 1 174 ? -5.643 15.562 -8.156 1.00 51.19 174 GLY A O 1
ATOM 1312 N N . MET A 1 175 ? -6.035 13.421 -7.591 1.00 50.34 175 MET A N 1
ATOM 1313 C CA . MET A 1 175 ? -5.000 12.819 -8.455 1.00 50.34 175 MET A CA 1
ATOM 1314 C C . MET A 1 175 ? -5.556 12.362 -9.814 1.00 50.34 175 MET A C 1
ATOM 1316 O O . MET A 1 175 ? -4.817 12.314 -10.795 1.00 50.34 175 MET A O 1
ATOM 1320 N N . ALA A 1 176 ? -6.873 12.131 -9.906 1.00 47.16 176 ALA A N 1
ATOM 1321 C CA . ALA A 1 176 ? -7.612 11.738 -11.114 1.00 47.16 176 ALA A CA 1
ATOM 1322 C C . ALA A 1 176 ? -7.759 12.869 -12.168 1.00 47.16 176 ALA A C 1
ATOM 1324 O O . ALA A 1 176 ? -8.850 13.161 -12.656 1.00 47.16 176 ALA A O 1
ATOM 1325 N N . GLY A 1 177 ? -6.655 13.543 -12.502 1.00 42.25 177 GLY A N 1
ATOM 1326 C CA . GLY A 1 177 ? -6.577 14.645 -13.469 1.00 42.25 177 GLY A CA 1
ATOM 1327 C C . GLY A 1 177 ? -5.778 14.342 -14.744 1.00 42.25 177 GLY A C 1
ATOM 1328 O O . GLY A 1 177 ? -5.634 15.230 -15.583 1.00 42.25 177 GLY A O 1
ATOM 1329 N N . ALA A 1 178 ? -5.268 13.122 -14.923 1.00 42.03 178 ALA A N 1
ATOM 1330 C CA . ALA A 1 178 ? -4.539 12.702 -16.122 1.00 42.03 178 ALA A CA 1
ATOM 1331 C C . ALA A 1 178 ? -5.165 11.413 -16.691 1.00 42.03 178 ALA A C 1
ATOM 1333 O O . ALA A 1 178 ? -4.717 10.315 -16.399 1.00 42.03 178 ALA A O 1
ATOM 1334 N N . GLY A 1 179 ? -6.269 11.553 -17.436 1.00 39.28 179 GLY A N 1
ATOM 1335 C CA . GLY A 1 179 ? -7.045 10.426 -17.990 1.00 39.28 179 GLY A CA 1
ATOM 1336 C C . GLY A 1 179 ? -6.330 9.616 -19.099 1.00 39.28 179 GLY A C 1
ATOM 1337 O O . GLY A 1 179 ? -5.183 9.927 -19.425 1.00 39.28 179 GLY A O 1
ATOM 1338 N N . PRO A 1 180 ? -7.009 8.638 -19.754 1.00 45.00 180 PRO A N 1
ATOM 1339 C CA . PRO A 1 180 ? -8.345 8.855 -20.321 1.00 45.00 180 PRO A CA 1
ATOM 1340 C C . PRO A 1 180 ? -9.303 7.652 -20.217 1.00 45.00 180 PRO A C 1
ATOM 1342 O O . PRO A 1 180 ? -9.177 6.690 -20.969 1.00 45.00 180 PRO A O 1
ATOM 1345 N N . LEU A 1 181 ? -10.353 7.774 -19.404 1.00 44.22 181 LEU A N 1
ATOM 1346 C CA . LEU A 1 181 ? -11.618 7.060 -19.608 1.00 44.22 181 LEU A CA 1
ATOM 1347 C C . LEU A 1 181 ? -12.785 7.929 -19.120 1.00 44.22 181 LEU A C 1
ATOM 1349 O O . LEU A 1 181 ? -13.406 7.607 -18.117 1.00 44.22 181 LEU A O 1
ATOM 1353 N N . ASP A 1 182 ? -13.086 9.022 -19.829 1.00 39.50 182 ASP A N 1
ATOM 1354 C CA . ASP A 1 182 ? -14.495 9.386 -20.031 1.00 39.50 182 ASP A CA 1
ATOM 1355 C C . ASP A 1 182 ? -14.688 10.316 -21.246 1.00 39.50 182 ASP A C 1
ATOM 1357 O O . ASP A 1 182 ? -14.489 11.529 -21.176 1.00 39.50 182 ASP A O 1
ATOM 1361 N N . GLU A 1 183 ? -15.081 9.743 -22.386 1.00 44.59 183 GLU A N 1
ATOM 1362 C CA . GLU A 1 183 ? -15.618 10.493 -23.533 1.00 44.59 183 GLU A CA 1
ATOM 1363 C C . GLU A 1 183 ? -17.120 10.827 -23.365 1.00 44.59 183 GLU A C 1
ATOM 1365 O O . GLU A 1 183 ? -17.730 11.344 -24.299 1.00 44.59 183 GLU A O 1
ATOM 1370 N N . ALA A 1 184 ? -17.753 10.582 -22.207 1.00 43.56 184 ALA A N 1
ATOM 1371 C CA . ALA A 1 184 ? -19.208 10.721 -22.063 1.00 43.56 184 ALA A CA 1
ATOM 1372 C C . ALA A 1 184 ? -19.712 11.958 -21.293 1.00 43.56 184 ALA A C 1
ATOM 1374 O O . ALA A 1 184 ? -20.924 12.112 -21.153 1.00 43.56 184 ALA A O 1
ATOM 1375 N N . LEU A 1 185 ? -18.858 12.891 -20.851 1.00 47.38 185 LEU A N 1
ATOM 1376 C CA . LEU A 1 185 ? -19.314 14.105 -20.140 1.00 47.38 185 LEU A CA 1
ATOM 1377 C C . LEU A 1 185 ? -19.364 15.388 -20.988 1.00 47.38 185 LEU A C 1
ATOM 1379 O O . LEU A 1 185 ? -19.519 16.485 -20.450 1.00 47.38 185 LEU A O 1
ATOM 1383 N N . PHE A 1 186 ? -19.327 15.271 -22.319 1.00 41.25 186 PHE A N 1
ATOM 1384 C CA . PHE A 1 186 ? -19.556 16.398 -23.232 1.00 41.25 186 PHE A CA 1
ATOM 1385 C C . PHE A 1 186 ? -21.009 16.490 -23.724 1.00 41.25 186 PHE A C 1
ATOM 1387 O O . PHE A 1 186 ? -21.249 16.625 -24.915 1.00 41.25 186 PHE A O 1
ATOM 1394 N N . GLU A 1 187 ? -21.989 16.466 -22.818 1.00 46.78 187 GLU A N 1
ATOM 1395 C CA . GLU A 1 187 ? -23.339 16.981 -23.094 1.00 46.78 187 GLU A CA 1
ATOM 1396 C C . GLU A 1 187 ? -23.947 17.628 -21.839 1.00 46.78 187 GLU A C 1
ATOM 1398 O O . GLU A 1 187 ? -24.714 17.022 -21.100 1.00 46.78 187 GLU A O 1
ATOM 1403 N N . PHE A 1 188 ? -23.663 18.916 -21.636 1.00 41.72 188 PHE A N 1
ATOM 1404 C CA . PHE A 1 188 ? -24.651 19.826 -21.055 1.00 41.72 188 PHE A CA 1
ATOM 1405 C C . PHE A 1 188 ? -24.906 20.960 -22.039 1.00 41.72 188 PHE A C 1
ATOM 1407 O O . PHE A 1 188 ? -24.224 21.983 -22.073 1.00 41.72 188 PHE A O 1
ATOM 1414 N N . GLY A 1 189 ? -25.909 20.727 -22.882 1.00 38.31 189 GLY A N 1
ATOM 1415 C CA . GLY A 1 189 ? -26.622 21.788 -23.563 1.00 38.31 189 GLY A CA 1
ATOM 1416 C C . GLY A 1 189 ? -27.590 22.504 -22.618 1.00 38.31 189 GLY A C 1
ATOM 1417 O O . GLY A 1 189 ? -28.249 21.879 -21.790 1.00 38.31 189 GLY A O 1
ATOM 1418 N N . GLY A 1 190 ? -27.730 23.809 -22.856 1.00 36.75 190 GLY A N 1
ATOM 1419 C CA . GLY A 1 190 ? -28.900 24.620 -22.505 1.00 36.75 190 GLY A CA 1
ATOM 1420 C C . GLY A 1 190 ? -28.779 25.388 -21.185 1.00 36.75 190 GLY A C 1
ATOM 1421 O O . GLY A 1 190 ? -28.282 24.868 -20.202 1.00 36.75 190 GLY A O 1
ATOM 1422 N N . SER A 1 191 ? -29.245 26.627 -21.059 1.00 40.75 191 SER A N 1
ATOM 1423 C CA . SER A 1 191 ? -29.983 27.508 -21.969 1.00 40.75 191 SER A CA 1
ATOM 1424 C C . SER A 1 191 ? -30.184 28.858 -21.268 1.00 40.75 191 SER A C 1
ATOM 1426 O O . SER A 1 191 ? -30.270 28.868 -20.047 1.00 40.75 191 SER A O 1
ATOM 1428 N N . ALA A 1 192 ? -30.339 29.919 -22.065 1.00 44.25 192 ALA A N 1
ATOM 1429 C CA . ALA A 1 192 ? -31.186 31.099 -21.831 1.00 44.25 192 ALA A CA 1
ATOM 1430 C C . ALA A 1 192 ? -31.236 31.718 -20.415 1.00 44.25 192 ALA A C 1
ATOM 1432 O O . ALA A 1 192 ? -31.884 31.182 -19.524 1.00 44.25 192 ALA A O 1
ATOM 1433 N N . ASP A 1 193 ? -30.639 32.904 -20.261 1.00 47.94 193 ASP A N 1
ATOM 1434 C CA . ASP A 1 193 ? -31.358 34.193 -20.190 1.00 47.94 193 ASP A CA 1
ATOM 1435 C C . ASP A 1 193 ? -30.384 35.368 -20.410 1.00 47.94 193 ASP A C 1
ATOM 1437 O O . ASP A 1 193 ? -29.217 35.270 -19.960 1.00 47.94 193 ASP A O 1
#

Secondary structure (DSSP, 8-state):
------PPPP---------------------------PPPTTSHHHHHHHHHHHHHHHHHHHHHHHHHTTT--HHHHHHHHHHHHHHHHHHTTGGGG--TT-STTTSTT----B-THHHHTHHHHHHHHHHHHHHHHHHTT-SSHHHHHHHHHHHHHHHHHHHHHHBSS-TTTTT--S--S-S----------